Protein AF-A0AA39PXR7-F1 (afdb_monomer_lite)

Organism: NCBI:txid153913

Foldseek 3Di:
DDDDDDQQDDPDDDPLQLDFPLFDDDADSDADRPDDADDDDPVPDPQADAQEKEKFKDWDPFQDPPIWIWMWIFRDPPDPLTAIFTADCVVDGHHRVVRRVLRVVSQVVSDDPSYQHEYEYQDPVPDDPDSGDSYHYHHDHPPPPDPNNVNRVVSRVVNSVDPDGDDDDDDDPSSRDDGGDRRVPDDPVNVVVSVLVVCVVVPPVVSVVVVPPVVLVVLLVLLQVVCCVVPVDGDDSVVLVVLVPDPVADPCEAVNQCPPPPRNQRQADPPPRPGGHPQCQAPNDPPPVNVVVVVVVVVLVVVPDPDDDDDGPSVSSCLVVDQDADPVRHGPPPPSDDD

pLDDT: mean 75.08, std 15.25, range [25.75, 97.38]

Sequence (339 aa):
QEHTFNKNLTDQGSIADAFRIFTEGKVCNELPPPKIEWETSDYSNPIDLPQTVYTDGGCTNNGDENAVASAGVWFGPNDARNKSIRIPKSLGKLTNQLGEITGAYVATKKADETQPLEIITTTTHLTKNENNGQTTLQWVKGHSGNEGNKEADKLATEGLAKEHPDNVEFIIEPTYTVTGAKLSTMTQATAYKAIRISKARNQNKTYRKQMQRQRTRINLERTGSAIEDLTGRQPPERLIWTGLQHKDFSKSVGTWWENKPGYEQQGRCAICNQTESMEHILFECEAPGQSQVWRLARKLWRRKKSSFPDLSFADLLATPFLRLQDKNKKDLREDTRLA

Secondary structure (DSSP, 8-state):
------TTS-SSS-HHHH-EES--S-----PPPS----PPP-TTSGGGS-EEEEEEEEEESTTSTT-EEEEEEE-STT-TT-EEEEPPGGGSS--HHHHHHHHHHHHHHHS-TTS-EEEEES-GGG----TTSSEEEEE--TTSS-HHHHHHHHHHHHHHH-SS---------GGG---SEEGGG--HHHHHHHHHHHHHHTT-HHHHHHH--HHHHHHHHHHHHHHHHHHSSPPPHHHHHHHHT-TTS-SSSGGGGGGSTT-GGGGB-TTT-SB--HHIIIII---HHHHHHHHHHHHHHTTT-SSPPP--HHHHHTGGG---B-TTS-B-SSSSS--

Structure (mmCIF, N/CA/C/O backbone):
data_AF-A0AA39PXR7-F1
#
_entry.id   AF-A0AA39PXR7-F1
#
loop_
_atom_site.group_PDB
_atom_site.id
_atom_site.type_symbol
_atom_site.label_atom_id
_atom_site.label_alt_id
_atom_site.label_comp_id
_atom_site.label_asym_id
_atom_site.label_entity_id
_atom_site.label_seq_id
_atom_site.pdbx_PDB_ins_code
_atom_site.Cartn_x
_atom_site.Cartn_y
_atom_site.Cartn_z
_atom_site.occupancy
_atom_site.B_iso_or_equiv
_atom_site.auth_seq_id
_atom_site.auth_comp_id
_atom_site.auth_asym_id
_atom_site.auth_atom_id
_atom_site.pdbx_PDB_model_num
ATOM 1 N N . GLN A 1 1 ? 35.423 34.887 6.450 1.00 37.56 1 GLN A N 1
ATOM 2 C CA . GLN A 1 1 ? 35.251 33.458 6.126 1.00 37.56 1 GLN A CA 1
ATOM 3 C C . GLN A 1 1 ? 34.405 33.399 4.871 1.00 37.56 1 GLN A C 1
ATOM 5 O O . GLN A 1 1 ? 33.250 33.795 4.925 1.00 37.56 1 GLN A O 1
ATOM 10 N N . GLU A 1 2 ? 34.995 33.031 3.734 1.00 25.75 2 GLU A N 1
ATOM 11 C CA . GLU A 1 2 ? 34.216 32.715 2.535 1.00 25.75 2 GLU A CA 1
ATOM 12 C C . GLU A 1 2 ? 33.452 31.419 2.805 1.00 25.75 2 GLU A C 1
ATOM 14 O O . GLU A 1 2 ? 34.051 30.366 3.018 1.00 25.75 2 GLU A O 1
ATOM 19 N N . HIS A 1 3 ? 32.126 31.503 2.856 1.00 31.31 3 HIS A N 1
ATOM 20 C CA . HIS A 1 3 ? 31.283 30.319 2.859 1.00 31.31 3 HIS A CA 1
ATOM 21 C C . HIS A 1 3 ? 31.158 29.846 1.412 1.00 31.31 3 HIS A C 1
ATOM 23 O O . HIS A 1 3 ? 30.432 30.441 0.619 1.00 31.31 3 HIS A O 1
ATOM 29 N N . THR A 1 4 ? 31.903 28.802 1.051 1.00 29.05 4 THR A N 1
ATOM 30 C CA . THR A 1 4 ? 31.798 28.151 -0.257 1.00 29.05 4 THR A CA 1
ATOM 31 C C . THR A 1 4 ? 30.372 27.625 -0.431 1.00 29.05 4 THR A C 1
ATOM 33 O O . THR A 1 4 ? 29.900 26.813 0.366 1.00 29.05 4 THR A O 1
ATOM 36 N N . PHE A 1 5 ? 29.663 28.121 -1.446 1.00 36.09 5 PHE A N 1
ATOM 37 C CA . PHE A 1 5 ? 28.307 27.688 -1.780 1.00 36.09 5 PHE A CA 1
ATOM 38 C C . PHE A 1 5 ? 28.288 26.174 -2.044 1.00 36.09 5 PHE A C 1
ATOM 40 O O . PHE A 1 5 ? 28.954 25.684 -2.957 1.00 36.09 5 PHE A O 1
ATOM 47 N N . ASN A 1 6 ? 27.536 25.421 -1.236 1.00 44.38 6 ASN A N 1
ATOM 48 C CA . ASN A 1 6 ? 27.366 23.985 -1.431 1.00 44.38 6 ASN A CA 1
ATOM 49 C C . ASN A 1 6 ? 26.236 23.739 -2.440 1.00 44.38 6 ASN A C 1
ATOM 51 O O . ASN A 1 6 ? 25.058 23.792 -2.088 1.00 44.38 6 ASN A O 1
ATOM 55 N N . LYS A 1 7 ? 26.610 23.431 -3.687 1.00 41.00 7 LYS A N 1
ATOM 56 C CA . LYS A 1 7 ? 25.698 23.143 -4.810 1.00 41.00 7 LYS A CA 1
ATOM 57 C C . LYS A 1 7 ? 24.772 21.930 -4.612 1.00 41.00 7 LYS A C 1
ATOM 59 O O . LYS A 1 7 ? 23.909 21.688 -5.450 1.00 41.00 7 LYS A O 1
ATOM 64 N N . ASN A 1 8 ? 24.925 21.188 -3.512 1.00 44.75 8 ASN A N 1
ATOM 65 C CA . ASN A 1 8 ? 24.038 20.084 -3.143 1.00 44.75 8 ASN A CA 1
ATOM 66 C C . ASN A 1 8 ? 22.805 20.535 -2.340 1.00 44.75 8 ASN A C 1
ATOM 68 O O . ASN A 1 8 ? 21.941 19.714 -2.037 1.00 44.75 8 ASN A O 1
ATOM 72 N N . LEU A 1 9 ? 22.705 21.821 -1.987 1.00 47.78 9 LEU A N 1
ATOM 73 C CA . LEU A 1 9 ? 21.511 22.402 -1.377 1.00 47.78 9 LEU A CA 1
ATOM 74 C C . LEU A 1 9 ? 20.529 22.817 -2.478 1.00 47.78 9 LEU A C 1
ATOM 76 O O . LEU A 1 9 ? 20.806 23.723 -3.258 1.00 47.78 9 LEU A O 1
ATOM 80 N N . THR A 1 10 ? 19.377 22.149 -2.543 1.00 51.06 10 THR A N 1
ATOM 81 C CA . THR A 1 10 ? 18.271 22.563 -3.412 1.00 51.06 10 THR A CA 1
ATOM 82 C C . THR A 1 10 ? 17.672 23.862 -2.868 1.00 51.06 10 THR A C 1
ATOM 84 O O . THR A 1 10 ? 17.205 23.894 -1.731 1.00 51.06 10 THR A O 1
ATOM 87 N N . ASP A 1 11 ? 17.661 24.926 -3.666 1.00 50.31 11 ASP A N 1
ATOM 88 C CA . ASP A 1 11 ? 17.040 26.223 -3.349 1.00 50.31 11 ASP A CA 1
ATOM 89 C C . ASP A 1 11 ? 15.505 26.213 -3.498 1.00 50.31 11 ASP A C 1
ATOM 91 O O . ASP A 1 11 ? 14.819 27.158 -3.113 1.00 50.31 11 ASP A O 1
ATOM 95 N N . GLN A 1 12 ? 14.961 25.120 -4.035 1.00 56.53 12 GLN A N 1
ATOM 96 C CA . GLN A 1 12 ? 13.535 24.866 -4.205 1.00 56.53 12 GLN A CA 1
ATOM 97 C C . GLN A 1 12 ? 13.009 23.988 -3.057 1.00 56.53 12 GLN A C 1
ATOM 99 O O . GLN A 1 12 ? 13.476 22.864 -2.865 1.00 56.53 12 GLN A O 1
ATOM 104 N N . GLY A 1 13 ? 11.998 24.467 -2.326 1.00 65.00 13 GLY A N 1
ATOM 105 C CA . GLY A 1 13 ? 11.283 23.696 -1.300 1.00 65.00 13 GLY A CA 1
ATOM 106 C C . GLY A 1 13 ? 11.200 24.386 0.063 1.00 65.00 13 GLY A C 1
ATOM 107 O O . GLY A 1 13 ? 11.772 25.447 0.296 1.00 65.00 13 GLY A O 1
ATOM 108 N N . SER A 1 14 ? 10.444 23.788 0.980 1.00 76.06 14 SER A N 1
ATOM 109 C CA . SER A 1 14 ? 10.317 24.243 2.367 1.00 76.06 14 SER A CA 1
ATOM 110 C C . SER A 1 14 ? 11.278 23.483 3.280 1.00 76.06 14 SER A C 1
ATOM 112 O O . SER A 1 14 ? 11.691 22.368 2.973 1.00 76.06 14 SER A O 1
ATOM 114 N N . ILE A 1 15 ? 11.562 24.012 4.474 1.00 74.19 15 ILE A N 1
ATOM 115 C CA . ILE A 1 15 ? 12.366 23.277 5.467 1.00 74.19 15 ILE A CA 1
ATOM 116 C C . ILE A 1 15 ? 11.738 21.913 5.823 1.00 74.19 15 ILE A C 1
ATOM 118 O O . ILE A 1 15 ? 12.442 20.961 6.145 1.00 74.19 15 ILE A O 1
ATOM 122 N N . ALA A 1 16 ? 10.410 21.784 5.702 1.00 76.81 16 ALA A N 1
ATOM 123 C CA . ALA A 1 16 ? 9.689 20.533 5.915 1.00 76.81 16 ALA A CA 1
ATOM 124 C C . ALA A 1 16 ? 9.992 19.467 4.846 1.00 76.81 16 ALA A C 1
ATOM 126 O O . ALA A 1 16 ? 9.745 18.285 5.085 1.00 76.81 16 ALA A O 1
ATOM 127 N N . ASP A 1 17 ? 10.543 19.844 3.690 1.00 74.31 17 ASP A N 1
ATOM 128 C CA . ASP A 1 17 ? 10.987 18.894 2.671 1.00 74.31 17 ASP A CA 1
ATOM 129 C C . ASP A 1 17 ? 12.276 18.163 3.057 1.00 74.31 17 ASP A C 1
ATOM 131 O O . ASP A 1 17 ? 12.488 17.040 2.596 1.00 74.31 17 ASP A O 1
ATOM 135 N N . ALA A 1 18 ? 13.080 18.758 3.945 1.00 73.25 18 ALA A N 1
ATOM 136 C CA . ALA A 1 18 ? 14.323 18.182 4.453 1.00 73.25 18 ALA A CA 1
ATOM 137 C C . ALA A 1 18 ? 14.107 17.197 5.616 1.00 73.25 18 ALA A C 1
ATOM 139 O O . ALA A 1 18 ? 14.970 16.368 5.897 1.00 73.25 18 ALA A O 1
ATOM 140 N N . PHE A 1 19 ? 12.958 17.257 6.298 1.00 78.44 19 PHE A N 1
ATOM 141 C CA . PHE A 1 19 ? 12.695 16.410 7.459 1.00 78.44 19 PHE A CA 1
ATOM 142 C C . PHE A 1 19 ? 11.927 15.141 7.098 1.00 78.44 19 PHE A C 1
ATOM 144 O O . PHE A 1 19 ? 10.847 15.168 6.497 1.00 78.44 19 PHE A O 1
ATOM 151 N N . ARG A 1 20 ? 12.449 14.012 7.581 1.00 82.25 20 ARG A N 1
ATOM 152 C CA . ARG A 1 20 ? 11.723 12.747 7.669 1.00 82.25 20 ARG A CA 1
ATOM 153 C C . ARG A 1 20 ? 11.585 12.332 9.119 1.00 82.25 20 ARG A C 1
ATOM 155 O O . ARG A 1 20 ? 12.539 12.399 9.886 1.00 82.25 20 ARG A O 1
ATOM 162 N N . ILE A 1 21 ? 10.385 11.907 9.487 1.00 84.50 21 ILE A N 1
ATOM 163 C CA . ILE A 1 21 ? 10.077 11.442 10.838 1.00 84.50 21 ILE A CA 1
ATOM 164 C C . ILE A 1 21 ? 9.608 9.989 10.804 1.00 84.50 21 ILE A C 1
ATOM 166 O O . ILE A 1 21 ? 9.207 9.484 9.756 1.00 84.50 21 ILE A O 1
ATOM 170 N N . PHE A 1 22 ? 9.652 9.309 11.951 1.00 83.19 22 PHE A N 1
ATOM 171 C CA . PHE A 1 22 ? 9.418 7.859 12.036 1.00 83.19 22 PHE A CA 1
ATOM 172 C C . PHE A 1 22 ? 10.397 7.043 11.167 1.00 83.19 22 PHE A C 1
ATOM 174 O O . PHE A 1 22 ? 10.008 6.053 10.554 1.00 83.19 22 PHE A O 1
ATOM 181 N N . THR A 1 23 ? 11.652 7.490 11.072 1.00 80.31 23 THR A N 1
ATOM 182 C CA . THR A 1 23 ? 12.742 6.764 10.407 1.00 80.31 23 THR A CA 1
ATOM 183 C C . THR A 1 23 ? 13.071 5.469 11.153 1.00 80.31 23 THR A C 1
ATOM 185 O O . THR A 1 23 ? 12.873 5.353 12.363 1.00 80.31 23 THR A O 1
ATOM 188 N N . GLU A 1 24 ? 13.569 4.478 10.417 1.00 72.31 24 GLU A N 1
ATOM 189 C CA . GLU A 1 24 ? 13.983 3.172 10.940 1.00 72.31 24 GLU A CA 1
ATOM 190 C C . GLU A 1 24 ? 15.344 2.794 10.346 1.00 72.31 24 GLU A C 1
ATOM 192 O O . GLU A 1 24 ? 15.671 3.214 9.237 1.00 72.31 24 GLU A O 1
ATOM 197 N N . GLY A 1 25 ? 16.126 1.990 11.071 1.00 70.69 25 GLY A N 1
ATOM 198 C CA . GLY A 1 25 ? 17.413 1.476 10.593 1.00 70.69 25 GLY A CA 1
ATOM 199 C C . GLY A 1 25 ? 18.527 2.525 10.489 1.00 70.69 25 GLY A C 1
ATOM 200 O O . GLY A 1 25 ? 18.475 3.585 11.114 1.00 70.69 25 GLY A O 1
ATOM 201 N N . LYS A 1 26 ? 19.572 2.195 9.719 1.00 67.62 26 LYS A N 1
ATOM 202 C CA . LYS A 1 26 ? 20.694 3.099 9.436 1.00 67.62 26 LYS A CA 1
ATOM 203 C C . LYS A 1 26 ? 20.220 4.169 8.452 1.00 67.62 26 LYS A C 1
ATOM 205 O O . LYS A 1 26 ? 19.869 3.850 7.322 1.00 67.62 26 LYS A O 1
ATOM 210 N N . VAL A 1 27 ? 20.208 5.423 8.889 1.00 64.88 27 VAL A N 1
ATOM 211 C CA . VAL A 1 27 ? 19.911 6.575 8.032 1.00 64.88 27 VAL A CA 1
ATOM 212 C C . VAL A 1 27 ? 21.182 7.034 7.325 1.00 64.88 27 VAL A C 1
ATOM 214 O O . VAL A 1 27 ? 22.214 7.231 7.969 1.00 64.88 27 VAL A O 1
ATOM 217 N N . CYS A 1 28 ? 21.111 7.189 6.004 1.00 66.00 28 CYS A N 1
ATOM 218 C CA . CYS A 1 28 ? 22.123 7.908 5.245 1.00 66.00 28 CYS A CA 1
ATOM 219 C C . CYS A 1 28 ? 21.691 9.374 5.143 1.00 66.00 28 CYS A C 1
ATOM 221 O O . CYS A 1 28 ? 20.620 9.670 4.616 1.00 66.00 28 CYS A O 1
ATOM 223 N N . ASN A 1 29 ? 22.501 10.279 5.695 1.00 69.19 29 ASN A N 1
ATOM 224 C CA . ASN A 1 29 ? 22.269 11.724 5.598 1.00 69.19 29 ASN A CA 1
ATOM 225 C C . ASN A 1 29 ? 22.960 12.337 4.369 1.00 69.19 29 ASN A C 1
ATOM 227 O O . ASN A 1 29 ? 22.822 13.532 4.119 1.00 69.19 29 ASN A O 1
ATOM 231 N N . GLU A 1 30 ? 23.719 11.532 3.625 1.00 68.06 30 GLU A N 1
ATOM 232 C CA . GLU A 1 30 ? 24.358 11.934 2.380 1.00 68.06 30 GLU A CA 1
ATOM 233 C C . GLU A 1 30 ? 23.368 11.707 1.243 1.00 68.06 30 GLU A C 1
ATOM 235 O O . GLU A 1 30 ? 22.979 10.577 0.953 1.00 68.06 30 GLU A O 1
ATOM 240 N N . LEU A 1 31 ? 22.935 12.802 0.622 1.00 61.25 31 LEU A N 1
ATOM 241 C CA . LEU A 1 31 ? 22.141 12.747 -0.594 1.00 61.25 31 LEU A CA 1
ATOM 242 C C . LEU A 1 31 ? 23.078 12.838 -1.803 1.00 61.25 31 LEU A C 1
ATOM 244 O O . LEU A 1 31 ? 24.023 13.635 -1.774 1.00 61.25 31 LEU A O 1
ATOM 248 N N . PRO A 1 32 ? 22.818 12.069 -2.873 1.00 59.81 32 PRO A N 1
ATOM 249 C CA . PRO A 1 32 ? 23.519 12.258 -4.131 1.00 59.81 32 PRO A CA 1
ATOM 250 C C . PRO A 1 32 ? 23.290 13.686 -4.653 1.00 59.81 32 PRO A C 1
ATOM 252 O O . PRO A 1 32 ? 22.258 14.298 -4.347 1.00 59.81 32 PRO A O 1
ATOM 255 N N . PRO A 1 33 ? 24.245 14.240 -5.421 1.00 58.28 33 PRO A N 1
ATOM 256 C CA . PRO A 1 33 ? 24.140 15.603 -5.918 1.00 58.28 33 PRO A CA 1
ATOM 257 C C . PRO A 1 33 ? 22.849 15.770 -6.745 1.00 58.28 33 PRO A C 1
ATOM 259 O O . PRO A 1 33 ? 22.551 14.931 -7.596 1.00 58.28 33 PRO A O 1
ATOM 262 N N . PRO A 1 34 ? 22.072 16.850 -6.529 1.00 53.28 34 PRO A N 1
ATOM 263 C CA . PRO A 1 34 ? 20.780 17.061 -7.190 1.00 53.28 34 PRO A CA 1
ATOM 264 C C . PRO A 1 34 ? 20.905 17.312 -8.701 1.00 53.28 34 PRO A C 1
ATOM 266 O O . PRO A 1 34 ? 19.917 17.199 -9.429 1.00 53.28 34 PRO A O 1
ATOM 269 N N . LYS A 1 35 ? 22.113 17.652 -9.162 1.00 52.34 35 LYS A N 1
ATOM 270 C CA . LYS A 1 35 ? 22.496 17.770 -10.567 1.00 52.34 35 LYS A CA 1
ATOM 271 C C . LYS A 1 35 ? 23.769 16.970 -10.784 1.00 52.34 35 LYS A C 1
ATOM 273 O O . LYS A 1 35 ? 24.783 17.253 -10.147 1.00 52.34 35 LYS A O 1
ATOM 278 N N . ILE A 1 36 ? 23.707 16.005 -11.691 1.00 52.09 36 ILE A N 1
ATOM 279 C CA . ILE A 1 36 ? 24.907 15.411 -12.259 1.00 52.09 36 ILE A CA 1
ATOM 280 C C . ILE A 1 36 ? 25.158 16.168 -13.566 1.00 52.09 36 ILE A C 1
ATOM 282 O O . ILE A 1 36 ? 24.306 16.177 -14.452 1.00 52.09 36 ILE A O 1
ATOM 286 N N . GLU A 1 37 ? 26.253 16.924 -13.613 1.00 45.41 37 GLU A N 1
ATOM 287 C CA . GLU A 1 37 ? 26.711 17.602 -14.827 1.00 45.41 37 GLU A CA 1
ATOM 288 C C . GLU A 1 37 ? 27.434 16.565 -15.682 1.00 45.41 37 GLU A C 1
ATOM 290 O O . GLU A 1 37 ? 28.369 15.924 -15.204 1.00 45.41 37 GLU A O 1
ATOM 295 N N . TRP A 1 38 ? 26.991 16.393 -16.923 1.00 51.72 38 TRP A N 1
ATOM 296 C CA . TRP A 1 38 ? 27.634 15.507 -17.883 1.00 51.72 38 TRP A CA 1
ATOM 297 C C . TRP A 1 38 ? 28.096 16.324 -19.090 1.00 51.72 38 TRP A C 1
ATOM 299 O O . TRP A 1 38 ? 27.469 17.327 -19.443 1.00 51.72 38 TRP A O 1
ATOM 309 N N . GLU A 1 39 ? 29.204 15.911 -19.702 1.00 49.81 39 GLU A N 1
ATOM 310 C CA . GLU A 1 39 ? 29.676 16.486 -20.961 1.00 49.81 39 GLU A CA 1
ATOM 311 C C . GLU A 1 39 ? 28.685 16.109 -22.071 1.00 49.81 39 GLU A C 1
ATOM 313 O O . GLU A 1 39 ? 28.340 14.941 -22.241 1.00 49.81 39 GLU A O 1
ATOM 318 N N . THR A 1 40 ? 28.164 17.106 -22.788 1.00 46.97 40 THR A N 1
ATOM 319 C CA . THR A 1 40 ? 27.222 16.902 -23.895 1.00 46.97 40 THR A CA 1
ATOM 320 C C . THR A 1 40 ? 27.874 16.059 -24.987 1.00 46.97 40 THR A C 1
ATOM 322 O O . THR A 1 40 ? 28.858 16.503 -25.581 1.00 46.97 40 THR A O 1
ATOM 325 N N . SER A 1 41 ? 27.318 14.878 -25.273 1.00 53.09 41 SER A N 1
ATOM 326 C CA . SER A 1 41 ? 27.708 14.078 -26.433 1.00 53.09 41 SER A CA 1
ATOM 327 C C . SER A 1 41 ? 27.291 14.806 -27.710 1.00 53.09 41 SER A C 1
ATOM 329 O O . SER A 1 41 ? 26.133 15.193 -27.884 1.00 53.09 41 SER A O 1
ATOM 331 N N . ASP A 1 42 ? 28.253 15.039 -28.596 1.00 54.66 42 ASP A N 1
ATOM 332 C CA . ASP A 1 42 ? 28.012 15.639 -29.901 1.00 54.66 42 ASP A CA 1
ATOM 333 C C . ASP A 1 42 ? 27.385 14.549 -30.787 1.00 54.66 42 ASP A C 1
ATOM 335 O O . ASP A 1 42 ? 28.078 13.624 -31.195 1.00 54.66 42 ASP A O 1
ATOM 339 N N . TYR A 1 43 ? 26.072 14.612 -31.055 1.00 55.66 43 TYR A N 1
ATOM 340 C CA . TYR A 1 43 ? 25.277 13.597 -31.789 1.00 55.66 43 TYR A CA 1
ATOM 341 C C . TYR A 1 43 ? 25.686 13.394 -33.270 1.00 55.66 43 TYR A C 1
ATOM 343 O O . TYR A 1 43 ? 24.887 12.973 -34.108 1.00 55.66 43 TYR A O 1
ATOM 351 N N . SER A 1 44 ? 26.918 13.744 -33.627 1.00 58.44 44 SER A N 1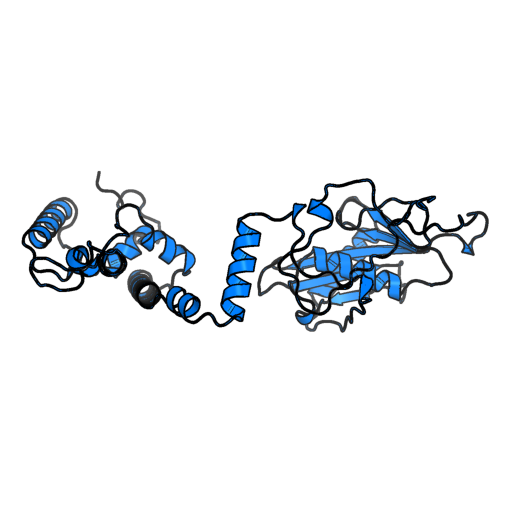
ATOM 352 C CA . SER A 1 44 ? 27.506 13.607 -34.954 1.00 58.44 44 SER A CA 1
ATOM 353 C C . SER A 1 44 ? 28.051 12.198 -35.224 1.00 58.44 44 SER A C 1
ATOM 355 O O . SER A 1 44 ? 28.183 11.818 -36.389 1.00 58.44 44 SER A O 1
ATOM 357 N N . ASN A 1 45 ? 28.313 11.399 -34.181 1.00 58.91 45 ASN A N 1
ATOM 358 C CA . ASN A 1 45 ? 28.798 10.023 -34.286 1.00 58.91 45 ASN A CA 1
ATOM 359 C C . ASN A 1 45 ? 27.664 9.004 -34.022 1.00 58.91 45 ASN A C 1
ATOM 361 O O . ASN A 1 45 ? 26.934 9.143 -33.045 1.00 58.91 45 ASN A O 1
ATOM 365 N N . PRO A 1 46 ? 27.511 7.928 -34.823 1.00 56.22 46 PRO A N 1
ATOM 366 C CA . PRO A 1 46 ? 26.445 6.932 -34.628 1.00 56.22 46 PRO A CA 1
ATOM 367 C C . PRO A 1 46 ? 26.475 6.186 -33.283 1.00 56.22 46 PRO A C 1
ATOM 369 O O . PRO A 1 46 ? 25.454 5.644 -32.875 1.00 56.22 46 PRO A O 1
ATOM 372 N N . ILE A 1 47 ? 27.631 6.144 -32.609 1.00 57.38 47 ILE A N 1
ATOM 373 C CA . ILE A 1 47 ? 27.785 5.578 -31.254 1.00 57.38 47 ILE A CA 1
ATOM 374 C C . ILE A 1 47 ? 27.113 6.476 -30.196 1.00 57.38 47 ILE A C 1
ATOM 376 O O . ILE A 1 47 ? 26.701 5.979 -29.153 1.00 57.38 47 ILE A O 1
ATOM 380 N N . ASP A 1 48 ? 26.925 7.764 -30.496 1.00 62.25 48 ASP A N 1
ATOM 381 C CA . ASP A 1 48 ? 26.284 8.740 -29.611 1.00 62.25 48 ASP A CA 1
ATOM 382 C C . ASP A 1 48 ? 24.751 8.777 -29.771 1.00 62.25 48 ASP A C 1
ATOM 384 O O . ASP A 1 48 ? 24.074 9.549 -29.089 1.00 62.25 48 ASP A O 1
ATOM 388 N N . LEU A 1 49 ? 24.173 7.958 -30.665 1.00 68.88 49 LEU A N 1
ATOM 389 C CA . LEU A 1 49 ? 22.719 7.809 -30.754 1.00 68.88 49 LEU A CA 1
ATOM 390 C C . LEU A 1 49 ? 22.198 6.994 -29.564 1.00 68.88 49 LEU A C 1
ATOM 392 O O . LEU A 1 49 ? 22.751 5.934 -29.262 1.00 68.88 49 LEU A O 1
ATOM 396 N N . PRO A 1 50 ? 21.116 7.444 -28.904 1.00 72.81 50 PRO A N 1
ATOM 397 C CA . PRO A 1 50 ? 20.582 6.730 -27.764 1.00 72.81 50 PRO A CA 1
ATOM 398 C C . PRO A 1 50 ? 19.961 5.401 -28.188 1.00 72.81 50 PRO A C 1
ATOM 400 O O . PRO A 1 50 ? 19.189 5.307 -29.144 1.00 72.81 50 PRO A O 1
ATOM 403 N N . GLN A 1 51 ? 20.244 4.373 -27.405 1.00 84.75 51 GLN A N 1
ATOM 404 C CA . GLN A 1 51 ? 19.488 3.143 -27.395 1.00 84.75 51 GLN A CA 1
ATOM 405 C C . GLN A 1 51 ? 18.112 3.411 -26.775 1.00 84.75 51 GLN A C 1
ATOM 407 O O . GLN A 1 51 ? 17.994 3.594 -25.565 1.00 84.75 51 GLN A O 1
ATOM 412 N N . THR A 1 52 ? 17.054 3.392 -27.581 1.00 88.75 52 THR A N 1
ATOM 413 C CA . THR A 1 52 ? 15.684 3.546 -27.077 1.00 88.75 52 THR A CA 1
ATOM 414 C C . THR A 1 52 ? 15.147 2.226 -26.509 1.00 88.75 52 THR A C 1
ATOM 416 O O . THR A 1 52 ? 15.266 1.162 -27.120 1.00 88.75 52 THR A O 1
ATOM 419 N N . VAL A 1 53 ? 14.516 2.287 -25.338 1.00 91.62 53 VAL A N 1
ATOM 420 C CA . VAL A 1 53 ? 13.843 1.167 -24.673 1.00 91.62 53 VAL A CA 1
ATOM 421 C C . VAL A 1 53 ? 12.480 1.604 -24.160 1.00 91.62 53 VAL A C 1
ATOM 423 O O . VAL A 1 53 ? 12.328 2.672 -23.579 1.00 91.62 53 VAL A O 1
ATOM 426 N N . TYR A 1 54 ? 11.480 0.753 -24.337 1.00 93.38 54 TYR A N 1
ATOM 427 C CA . TYR A 1 54 ? 10.114 0.995 -23.898 1.00 93.38 54 TYR A CA 1
ATOM 428 C C . TYR A 1 54 ? 9.813 0.148 -22.672 1.00 93.38 54 TYR A C 1
ATOM 430 O O . TYR A 1 54 ? 10.068 -1.061 -22.669 1.00 93.38 54 TYR A O 1
ATOM 438 N N . THR A 1 55 ? 9.263 0.767 -21.632 1.00 93.38 55 THR A N 1
ATOM 439 C CA . THR A 1 55 ? 8.858 0.063 -20.417 1.00 93.38 55 THR A CA 1
ATOM 440 C C . THR A 1 55 ? 7.420 0.366 -20.036 1.00 93.38 55 THR A C 1
ATOM 442 O O . THR A 1 55 ? 6.956 1.502 -20.138 1.00 93.38 55 THR A O 1
ATOM 445 N N . ASP A 1 56 ? 6.721 -0.662 -19.561 1.00 93.12 56 ASP A N 1
ATOM 446 C CA . ASP A 1 56 ? 5.371 -0.518 -19.020 1.00 93.12 56 ASP A CA 1
ATOM 447 C C . ASP A 1 56 ? 5.170 -1.417 -17.797 1.00 93.12 56 ASP A C 1
ATOM 449 O O . ASP A 1 56 ? 5.863 -2.426 -17.617 1.00 93.12 56 ASP A O 1
ATOM 453 N N . GLY A 1 57 ? 4.236 -1.029 -16.935 1.00 92.50 57 GLY A N 1
ATOM 454 C CA . GLY A 1 57 ? 3.860 -1.778 -15.742 1.00 92.50 57 GLY A CA 1
ATOM 455 C C . GLY A 1 57 ? 2.446 -2.323 -15.854 1.00 92.50 57 GLY A C 1
ATOM 456 O O . GLY A 1 57 ? 1.544 -1.640 -16.328 1.00 92.50 57 GLY A O 1
ATOM 457 N N . GLY A 1 58 ? 2.249 -3.548 -15.370 1.00 92.38 58 GLY A N 1
ATOM 458 C CA . GLY A 1 58 ? 0.935 -4.175 -15.276 1.00 92.38 58 GLY A CA 1
ATOM 459 C C . GLY A 1 58 ? 0.607 -4.542 -13.837 1.00 92.38 58 GLY A C 1
ATOM 460 O O . GLY A 1 58 ? 1.481 -4.964 -13.075 1.00 92.38 58 GLY A O 1
ATOM 461 N N . CYS A 1 59 ? -0.660 -4.428 -13.437 1.00 93.25 59 CYS A N 1
ATOM 462 C CA . CYS A 1 59 ? -1.095 -4.921 -12.135 1.00 93.25 59 CYS A CA 1
ATOM 463 C C . CYS A 1 59 ? -2.569 -5.339 -12.108 1.00 93.25 59 CYS A C 1
ATOM 465 O O . CYS A 1 59 ? -3.452 -4.560 -12.463 1.00 93.25 59 CYS A O 1
ATOM 467 N N . THR A 1 60 ? -2.850 -6.544 -11.603 1.00 90.25 60 THR A N 1
ATOM 468 C CA . THR A 1 60 ? -4.209 -6.966 -11.233 1.00 90.25 60 THR A CA 1
ATOM 469 C C . THR A 1 60 ? -4.430 -6.779 -9.734 1.00 90.25 60 THR A C 1
ATOM 471 O O . THR A 1 60 ? -3.495 -6.891 -8.938 1.00 90.25 60 THR A O 1
ATOM 474 N N . ASN A 1 61 ? -5.671 -6.465 -9.342 1.00 85.50 61 ASN A N 1
ATOM 475 C CA . ASN A 1 61 ? -6.050 -6.140 -7.958 1.00 85.50 61 ASN A CA 1
ATOM 476 C C . ASN A 1 61 ? -5.128 -5.075 -7.329 1.00 85.50 61 ASN A C 1
ATOM 478 O O . ASN A 1 61 ? -4.622 -5.252 -6.224 1.00 85.50 61 ASN A O 1
ATOM 482 N N . ASN A 1 62 ? -4.873 -3.987 -8.064 1.00 82.31 62 ASN A N 1
ATOM 483 C CA . ASN A 1 62 ? -3.861 -2.976 -7.746 1.00 82.31 62 ASN A CA 1
ATOM 484 C C . ASN A 1 62 ? -3.925 -2.487 -6.287 1.00 82.31 62 ASN A C 1
ATOM 486 O O . ASN A 1 62 ? -4.863 -1.803 -5.876 1.00 82.31 62 ASN A O 1
ATOM 490 N N . GLY A 1 63 ? -2.889 -2.821 -5.512 1.00 70.94 63 GLY A N 1
ATOM 491 C CA . GLY A 1 63 ? -2.755 -2.427 -4.115 1.00 70.94 63 GLY A CA 1
ATOM 492 C C . GLY A 1 63 ? -3.567 -3.244 -3.099 1.00 70.94 63 GLY A C 1
ATOM 493 O O . GLY A 1 63 ? -3.651 -2.815 -1.941 1.00 70.94 63 GLY A O 1
ATOM 494 N N . ASP A 1 64 ? -4.124 -4.385 -3.499 1.00 79.81 64 ASP A N 1
ATOM 495 C CA . ASP A 1 64 ? -4.745 -5.397 -2.633 1.00 79.81 64 ASP A CA 1
ATOM 496 C C . ASP A 1 64 ? -3.707 -6.444 -2.149 1.00 79.81 64 ASP A C 1
ATOM 498 O O . ASP A 1 64 ? -2.579 -6.501 -2.635 1.00 79.81 64 ASP A O 1
ATOM 502 N N . GLU A 1 65 ? -4.061 -7.294 -1.185 1.00 76.75 65 GLU A N 1
ATOM 503 C CA . GLU A 1 65 ? -3.235 -8.414 -0.700 1.00 76.75 65 GLU A CA 1
ATOM 504 C C . GLU A 1 65 ? -3.071 -9.517 -1.759 1.00 76.75 65 GLU A C 1
ATOM 506 O O . GLU A 1 65 ? -2.037 -10.192 -1.835 1.00 76.75 65 GLU A O 1
ATOM 511 N N . ASN A 1 66 ? -4.079 -9.656 -2.625 1.00 82.94 66 ASN A N 1
ATOM 512 C CA . ASN A 1 66 ? -4.070 -10.558 -3.778 1.00 82.94 66 ASN A CA 1
ATOM 513 C C . ASN A 1 66 ? -3.576 -9.879 -5.061 1.00 82.94 66 ASN A C 1
ATOM 515 O O . ASN A 1 66 ? -3.807 -10.390 -6.160 1.00 82.94 66 ASN A O 1
ATOM 519 N N . ALA A 1 67 ? -2.920 -8.723 -4.928 1.00 89.12 67 ALA A N 1
ATOM 520 C CA . ALA A 1 67 ? -2.315 -8.034 -6.049 1.00 89.12 67 ALA A CA 1
ATOM 521 C C . ALA A 1 67 ? -1.256 -8.901 -6.726 1.00 89.12 67 ALA A C 1
ATOM 523 O O . ALA A 1 67 ? -0.518 -9.665 -6.095 1.00 89.12 67 ALA A O 1
ATOM 524 N N . VAL A 1 68 ? -1.174 -8.734 -8.034 1.00 91.44 68 VAL A N 1
ATOM 525 C CA . VAL A 1 68 ? -0.153 -9.311 -8.893 1.00 91.44 68 VAL A CA 1
ATOM 526 C C . VAL A 1 68 ? 0.360 -8.178 -9.759 1.00 91.44 68 VAL A C 1
ATOM 528 O O . VAL A 1 68 ? -0.443 -7.500 -10.390 1.00 91.44 68 VAL A O 1
ATOM 531 N N . ALA A 1 69 ? 1.671 -7.957 -9.774 1.00 95.19 69 ALA A N 1
ATOM 532 C CA . ALA A 1 69 ? 2.291 -6.923 -10.591 1.00 95.19 69 ALA A CA 1
ATOM 533 C C . ALA A 1 69 ? 3.333 -7.520 -11.536 1.00 95.19 69 ALA A C 1
ATOM 535 O O . ALA A 1 69 ? 3.935 -8.561 -11.255 1.00 95.19 69 ALA A O 1
ATOM 536 N N . SER A 1 70 ? 3.545 -6.842 -12.650 1.00 96.50 70 SER A N 1
ATOM 537 C CA . SER A 1 70 ? 4.493 -7.203 -13.689 1.00 96.50 70 SER A CA 1
ATOM 538 C C . SER A 1 70 ? 5.109 -5.960 -14.323 1.00 96.50 70 SER A C 1
ATOM 540 O O . SER A 1 70 ? 4.635 -4.840 -14.125 1.00 96.50 70 SER A O 1
ATOM 542 N N . ALA A 1 71 ? 6.168 -6.181 -15.092 1.00 96.31 71 ALA A N 1
ATOM 543 C CA . ALA A 1 71 ? 6.790 -5.171 -15.928 1.00 96.31 71 ALA A CA 1
ATOM 544 C C . ALA A 1 71 ? 7.125 -5.760 -17.301 1.00 96.31 71 ALA A C 1
ATOM 546 O O . ALA A 1 71 ? 7.479 -6.939 -17.408 1.00 96.31 71 ALA A O 1
ATOM 547 N N . GLY A 1 72 ? 7.025 -4.937 -18.336 1.00 96.75 72 GLY A N 1
ATOM 548 C CA . GLY A 1 72 ? 7.503 -5.229 -19.680 1.00 96.75 72 GLY A CA 1
ATOM 549 C C . GLY A 1 72 ? 8.668 -4.316 -20.037 1.00 96.75 72 GLY A C 1
ATOM 550 O O . GLY A 1 72 ? 8.644 -3.131 -19.713 1.00 96.75 72 GLY A O 1
ATOM 551 N N . VAL A 1 73 ? 9.694 -4.873 -20.680 1.00 96.50 73 VAL A N 1
ATOM 552 C CA . VAL A 1 73 ? 10.863 -4.142 -21.189 1.00 96.50 73 VAL A CA 1
ATOM 553 C C . VAL A 1 73 ? 11.085 -4.545 -22.640 1.00 96.50 73 VAL A C 1
ATOM 555 O O . VAL A 1 73 ? 11.341 -5.720 -22.907 1.00 96.50 73 VAL A O 1
ATOM 558 N N . TRP A 1 74 ? 10.996 -3.590 -23.562 1.00 96.94 74 TRP A N 1
ATOM 559 C CA . TRP A 1 74 ? 11.064 -3.830 -25.001 1.00 96.94 74 TRP A CA 1
ATOM 560 C C . TRP A 1 74 ? 12.089 -2.914 -25.680 1.00 96.94 74 TRP A C 1
ATOM 562 O O . TRP A 1 74 ? 11.981 -1.694 -25.613 1.00 96.94 74 TRP A O 1
ATOM 572 N N . PHE A 1 75 ? 13.079 -3.507 -26.339 1.00 94.19 75 PHE A N 1
ATOM 573 C CA . PHE A 1 75 ? 14.152 -2.830 -27.074 1.00 94.19 75 PHE A CA 1
ATOM 574 C C . PHE A 1 75 ? 13.929 -2.827 -28.592 1.00 94.19 75 PHE A C 1
ATOM 576 O O . PHE A 1 75 ? 14.516 -2.016 -29.299 1.00 94.19 75 PHE A O 1
ATOM 583 N N . GLY A 1 76 ? 13.096 -3.733 -29.105 1.00 94.81 76 GLY A N 1
ATOM 584 C CA . GLY A 1 76 ? 12.815 -3.836 -30.533 1.00 94.81 76 GLY A CA 1
ATOM 585 C C . GLY A 1 76 ? 12.329 -5.226 -30.948 1.00 94.81 76 GLY A C 1
ATOM 586 O O . GLY A 1 76 ? 12.356 -6.166 -30.147 1.00 94.81 76 GLY A O 1
ATOM 587 N N . PRO A 1 77 ? 11.884 -5.403 -32.202 1.00 94.62 77 PRO A N 1
ATOM 588 C CA . PRO A 1 77 ? 11.465 -6.704 -32.712 1.00 94.62 77 PRO A CA 1
ATOM 589 C C . PRO A 1 77 ? 12.597 -7.738 -32.623 1.00 94.62 77 PRO A C 1
ATOM 591 O O . PRO A 1 77 ? 13.705 -7.492 -33.090 1.00 94.62 77 PRO A O 1
ATOM 594 N N . ASN A 1 78 ? 12.306 -8.910 -32.049 1.00 92.94 78 ASN A N 1
ATOM 595 C CA . ASN A 1 78 ? 13.250 -10.027 -31.878 1.00 92.94 78 ASN A CA 1
ATOM 596 C C . ASN A 1 78 ? 14.538 -9.703 -31.091 1.00 92.94 78 ASN A C 1
ATOM 598 O O . ASN A 1 78 ? 15.491 -10.480 -31.138 1.00 92.94 78 ASN A O 1
ATOM 602 N N . ASP A 1 79 ? 14.575 -8.597 -30.341 1.00 94.69 79 ASP A N 1
ATOM 603 C CA . ASP A 1 79 ? 15.717 -8.281 -29.484 1.00 94.69 79 ASP A CA 1
ATOM 604 C C . ASP A 1 79 ? 15.758 -9.238 -28.280 1.00 94.69 79 ASP A C 1
ATOM 606 O O . ASP A 1 79 ? 14.802 -9.340 -27.505 1.00 94.69 79 ASP A O 1
ATOM 610 N N . ALA A 1 80 ? 16.880 -9.939 -28.099 1.00 94.81 80 ALA A N 1
ATOM 611 C CA . ALA A 1 80 ? 17.072 -10.903 -27.014 1.00 94.81 80 ALA A CA 1
ATOM 612 C C . ALA A 1 80 ? 17.028 -10.265 -25.609 1.00 94.81 80 ALA A C 1
ATOM 614 O O . ALA A 1 80 ? 16.923 -10.964 -24.596 1.00 94.81 80 ALA A O 1
ATOM 615 N N . ARG A 1 81 ? 17.123 -8.934 -25.518 1.00 94.56 81 ARG A N 1
ATOM 616 C CA . ARG A 1 81 ? 17.020 -8.189 -24.263 1.00 94.56 81 ARG A CA 1
ATOM 617 C C . ARG A 1 81 ? 15.574 -7.987 -23.824 1.00 94.56 81 ARG A C 1
ATOM 619 O O . ARG A 1 81 ? 15.382 -7.768 -22.624 1.00 94.56 81 ARG A O 1
ATOM 626 N N . ASN A 1 82 ? 14.594 -8.116 -24.726 1.00 96.31 82 ASN A N 1
ATOM 627 C CA . ASN A 1 82 ? 13.170 -8.024 -24.404 1.00 96.31 82 ASN A CA 1
ATOM 628 C C . ASN A 1 82 ? 12.813 -8.947 -23.238 1.00 96.31 82 ASN A C 1
ATOM 630 O O . ASN A 1 82 ? 13.240 -10.104 -23.188 1.00 96.31 82 ASN A O 1
ATOM 634 N N . LYS A 1 83 ? 12.041 -8.441 -22.275 1.00 96.31 83 LYS A N 1
ATOM 635 C CA . LYS A 1 83 ? 11.727 -9.203 -21.067 1.00 96.31 83 LYS A CA 1
ATOM 636 C C . LYS A 1 83 ? 10.341 -8.877 -20.529 1.00 96.31 83 LYS A C 1
ATOM 638 O O . LYS A 1 83 ? 10.026 -7.724 -20.258 1.00 96.31 83 LYS A O 1
ATOM 643 N N . SER A 1 84 ? 9.556 -9.926 -20.302 1.00 97.38 84 SER A N 1
ATOM 644 C CA . SER A 1 84 ? 8.393 -9.906 -19.417 1.00 97.38 84 SER A CA 1
ATOM 645 C C . SER A 1 84 ? 8.832 -10.297 -18.007 1.00 97.38 84 SER A C 1
ATOM 647 O O . SER A 1 84 ? 9.648 -11.207 -17.833 1.00 97.38 84 SER A O 1
ATOM 649 N N . ILE A 1 85 ? 8.335 -9.601 -16.989 1.00 96.81 85 ILE A N 1
ATOM 650 C CA . ILE A 1 85 ? 8.774 -9.765 -15.598 1.00 96.81 85 ILE A CA 1
ATOM 651 C C . ILE A 1 85 ? 7.548 -9.886 -14.706 1.00 96.81 85 ILE A C 1
ATOM 653 O O . ILE A 1 85 ? 6.701 -9.001 -14.699 1.00 96.81 85 ILE A O 1
ATOM 657 N N . ARG A 1 86 ? 7.473 -10.945 -13.905 1.00 96.69 86 ARG A N 1
ATOM 658 C CA . ARG A 1 86 ? 6.512 -11.101 -12.817 1.00 96.69 86 ARG A CA 1
ATOM 659 C C . ARG A 1 86 ? 7.169 -10.712 -11.504 1.00 96.69 86 ARG A C 1
ATOM 661 O O . ARG A 1 86 ? 8.137 -11.334 -11.080 1.00 96.69 86 ARG A O 1
ATOM 668 N N . ILE A 1 87 ? 6.625 -9.693 -10.849 1.00 94.56 87 ILE A N 1
ATOM 669 C CA . ILE A 1 87 ? 7.244 -9.091 -9.669 1.00 94.56 87 ILE A CA 1
ATOM 670 C C . ILE A 1 87 ? 6.980 -9.964 -8.432 1.00 94.56 87 ILE A C 1
ATOM 672 O O . ILE A 1 87 ? 5.818 -10.282 -8.143 1.00 94.56 87 ILE A O 1
ATOM 676 N N . PRO A 1 88 ? 8.023 -10.358 -7.677 1.00 91.81 88 PRO A N 1
ATOM 677 C CA . PRO A 1 88 ? 7.855 -11.125 -6.451 1.00 91.81 88 PRO A CA 1
ATOM 678 C C . PRO A 1 88 ? 7.221 -10.288 -5.334 1.00 91.81 88 PRO A C 1
ATOM 680 O O . PRO A 1 88 ? 7.543 -9.118 -5.131 1.00 91.81 88 PRO A O 1
ATOM 683 N N . LYS A 1 89 ? 6.361 -10.929 -4.532 1.00 87.00 89 LYS A N 1
ATOM 684 C CA . LYS A 1 89 ? 5.704 -10.306 -3.365 1.00 87.00 89 LYS A CA 1
ATOM 685 C C . LYS A 1 89 ? 6.694 -9.809 -2.300 1.00 87.00 89 LYS A C 1
ATOM 687 O O . LYS A 1 89 ? 6.337 -8.956 -1.494 1.00 87.00 89 LYS A O 1
ATOM 692 N N . SER A 1 90 ? 7.926 -10.324 -2.289 1.00 85.25 90 SER A N 1
ATOM 693 C CA . SER A 1 90 ? 8.986 -9.908 -1.360 1.00 85.25 90 SER A CA 1
ATOM 694 C C . SER A 1 90 ? 9.425 -8.453 -1.548 1.00 85.25 90 SER A C 1
ATOM 696 O O . SER A 1 90 ? 9.909 -7.852 -0.593 1.00 85.25 90 SER A O 1
ATOM 698 N N . LEU A 1 91 ? 9.214 -7.865 -2.731 1.00 82.06 91 LEU A N 1
ATOM 699 C CA . LEU A 1 91 ? 9.569 -6.469 -3.018 1.00 82.06 91 LEU A CA 1
ATOM 700 C C . LEU A 1 91 ? 8.600 -5.448 -2.411 1.00 82.06 91 LEU A C 1
ATOM 702 O O . LEU A 1 91 ? 8.856 -4.246 -2.447 1.00 82.06 91 LEU A O 1
ATOM 706 N N . GLY A 1 92 ? 7.503 -5.913 -1.814 1.00 80.88 92 GLY A N 1
ATOM 707 C CA . GLY A 1 92 ? 6.572 -5.085 -1.065 1.00 80.88 92 GLY A CA 1
ATOM 708 C C . GLY A 1 92 ? 5.190 -5.032 -1.697 1.00 80.88 92 GLY A C 1
ATOM 709 O O . GLY A 1 92 ? 4.700 -6.000 -2.279 1.00 80.88 92 GLY A O 1
ATOM 710 N N . LYS A 1 93 ? 4.511 -3.896 -1.515 1.00 86.00 93 LYS A N 1
ATOM 711 C CA . LYS A 1 93 ? 3.124 -3.737 -1.951 1.00 86.00 93 LYS A CA 1
ATOM 712 C C . LYS A 1 93 ? 3.054 -3.667 -3.478 1.00 86.00 93 LYS A C 1
ATOM 714 O O . LYS A 1 93 ? 3.470 -2.678 -4.077 1.00 86.00 93 LYS A O 1
ATOM 719 N N . LEU A 1 94 ? 2.476 -4.700 -4.083 1.00 89.75 94 LEU A N 1
ATOM 720 C CA . LEU A 1 94 ? 2.350 -4.814 -5.531 1.00 89.75 94 LEU A CA 1
ATOM 721 C C . LEU A 1 94 ? 1.331 -3.797 -6.065 1.00 89.75 94 LEU A C 1
ATOM 723 O O . LEU A 1 94 ? 0.176 -3.754 -5.635 1.00 89.75 94 LEU A O 1
ATOM 727 N N . THR A 1 95 ? 1.797 -2.947 -6.977 1.00 90.69 95 THR A N 1
ATOM 728 C CA . THR A 1 95 ? 1.017 -1.890 -7.629 1.00 90.69 95 THR A CA 1
ATOM 729 C C . THR A 1 95 ? 1.493 -1.707 -9.065 1.00 90.69 95 THR A C 1
ATOM 731 O O . THR A 1 95 ? 2.600 -2.135 -9.395 1.00 90.69 95 THR A O 1
ATOM 734 N N . ASN A 1 96 ? 0.705 -1.020 -9.898 1.00 89.56 96 ASN A N 1
ATOM 735 C CA . ASN A 1 96 ? 1.138 -0.687 -11.265 1.00 89.56 96 ASN A CA 1
ATOM 736 C C . ASN A 1 96 ? 2.451 0.105 -11.282 1.00 89.56 96 ASN A C 1
ATOM 738 O O . ASN A 1 96 ? 3.353 -0.182 -12.057 1.00 89.56 96 ASN A O 1
ATOM 742 N N . GLN A 1 97 ? 2.577 1.038 -10.338 1.00 87.00 97 GLN A N 1
ATOM 743 C CA . GLN A 1 97 ? 3.744 1.902 -10.172 1.00 87.00 97 GLN A CA 1
ATOM 744 C C . GLN A 1 97 ? 5.021 1.114 -9.861 1.00 87.00 97 GLN A C 1
ATOM 746 O O . GLN A 1 97 ? 6.093 1.422 -10.374 1.00 87.00 97 GLN A O 1
ATOM 751 N N . LEU A 1 98 ? 4.910 0.053 -9.054 1.00 88.88 98 LEU A N 1
ATOM 752 C CA . LEU A 1 98 ? 6.035 -0.853 -8.821 1.00 88.88 98 LEU A CA 1
ATOM 753 C C . LEU A 1 98 ? 6.440 -1.576 -10.116 1.00 88.88 98 LEU A C 1
ATOM 755 O O . LEU A 1 98 ? 7.631 -1.768 -10.348 1.00 88.88 98 LEU A O 1
ATOM 759 N N . GLY A 1 99 ? 5.461 -1.934 -10.952 1.00 91.19 99 GLY A N 1
ATOM 760 C CA . GLY A 1 99 ? 5.657 -2.432 -12.316 1.00 91.19 99 GLY A CA 1
ATOM 761 C C . GLY A 1 99 ? 6.516 -1.501 -13.161 1.00 91.19 99 GLY A C 1
ATOM 762 O O . GLY A 1 99 ? 7.602 -1.875 -13.596 1.00 91.19 99 GLY A O 1
ATOM 763 N N . GLU A 1 100 ? 6.062 -0.261 -13.308 1.00 89.19 100 GLU A N 1
ATOM 764 C CA . GLU A 1 100 ? 6.717 0.775 -14.114 1.00 89.19 100 GLU A CA 1
ATOM 765 C C . GLU A 1 100 ? 8.173 1.021 -13.659 1.00 89.19 100 GLU A C 1
ATOM 767 O O . GLU A 1 100 ? 9.101 0.990 -14.470 1.00 89.19 100 GLU A O 1
ATOM 772 N N . ILE A 1 101 ? 8.406 1.164 -12.346 1.00 87.38 101 ILE A N 1
ATOM 773 C CA . ILE A 1 101 ? 9.755 1.355 -11.776 1.00 87.38 101 ILE A CA 1
ATOM 774 C C . ILE A 1 101 ? 10.641 0.122 -11.994 1.00 87.38 101 ILE A C 1
ATOM 776 O O . ILE A 1 101 ? 11.827 0.253 -12.302 1.00 87.38 101 ILE A O 1
ATOM 780 N N . THR A 1 102 ? 10.082 -1.083 -11.850 1.00 90.94 102 THR A N 1
ATOM 781 C CA . THR A 1 102 ? 10.829 -2.328 -12.078 1.00 90.94 102 THR A CA 1
ATOM 782 C C . THR A 1 102 ? 11.255 -2.455 -13.535 1.00 90.94 102 THR A C 1
ATOM 784 O O . THR A 1 102 ? 12.389 -2.850 -13.802 1.00 90.94 102 THR A O 1
ATOM 787 N N . GLY A 1 103 ? 10.379 -2.083 -14.472 1.00 91.44 103 GLY A N 1
ATOM 788 C CA . GLY A 1 103 ? 10.701 -2.037 -15.895 1.00 91.44 103 GLY A CA 1
ATOM 789 C C . GLY A 1 103 ? 11.887 -1.117 -16.164 1.00 91.44 103 GLY A C 1
ATOM 790 O O . GLY A 1 103 ? 12.882 -1.561 -16.736 1.00 91.44 103 GLY A O 1
ATOM 791 N N . ALA A 1 104 ? 11.828 0.127 -15.680 1.00 88.44 104 ALA A N 1
ATOM 792 C CA . ALA A 1 104 ? 12.918 1.090 -15.834 1.00 88.44 104 ALA A CA 1
ATOM 793 C C . ALA A 1 104 ? 14.242 0.587 -15.225 1.00 88.44 104 ALA A C 1
ATOM 795 O O . ALA A 1 104 ? 15.286 0.678 -15.865 1.00 88.44 104 ALA A O 1
ATOM 796 N N . TYR A 1 105 ? 14.209 -0.012 -14.029 1.00 87.56 105 TYR A N 1
ATOM 797 C CA . TYR A 1 105 ? 15.403 -0.594 -13.404 1.00 87.56 105 TYR A CA 1
ATOM 798 C C . TYR A 1 105 ? 16.002 -1.741 -14.227 1.00 87.56 105 TYR A C 1
ATOM 800 O O . TYR A 1 105 ? 17.212 -1.819 -14.412 1.00 87.56 105 TYR A O 1
ATOM 808 N N . VAL A 1 106 ? 15.173 -2.650 -14.741 1.00 90.19 106 VAL A N 1
ATOM 809 C CA . VAL A 1 106 ? 15.678 -3.771 -15.545 1.00 90.19 106 VAL A CA 1
ATOM 810 C C . VAL A 1 106 ? 16.182 -3.303 -16.909 1.00 90.19 106 VAL A C 1
ATOM 812 O O . VAL A 1 106 ? 17.139 -3.883 -17.423 1.00 90.19 106 VAL A O 1
ATOM 815 N N . ALA A 1 107 ? 15.596 -2.244 -17.469 1.00 90.19 107 ALA A N 1
ATOM 816 C CA . ALA A 1 107 ? 16.082 -1.624 -18.693 1.00 90.19 107 ALA A CA 1
ATOM 817 C C . ALA A 1 107 ? 17.525 -1.117 -18.534 1.00 90.19 107 ALA A C 1
ATOM 819 O O . ALA A 1 107 ? 18.368 -1.470 -19.354 1.00 90.19 107 ALA A O 1
ATOM 820 N N . THR A 1 108 ? 17.848 -0.409 -17.442 1.00 85.38 108 THR A N 1
ATOM 821 C CA . THR A 1 108 ? 19.223 0.080 -17.203 1.00 85.38 108 THR A CA 1
ATOM 822 C C . THR A 1 108 ? 20.234 -1.048 -17.018 1.00 85.38 108 THR A C 1
ATOM 824 O O . THR A 1 108 ? 21.386 -0.902 -17.400 1.00 85.38 108 THR A O 1
ATOM 827 N N . LYS A 1 109 ? 19.818 -2.204 -16.484 1.00 87.81 109 LYS A N 1
ATOM 828 C CA . LYS A 1 109 ? 20.687 -3.386 -16.335 1.00 87.81 109 LYS A CA 1
ATOM 829 C C . LYS A 1 109 ? 20.885 -4.196 -17.616 1.00 87.81 109 LYS A C 1
ATOM 831 O O . LYS A 1 109 ? 21.727 -5.089 -17.634 1.00 87.81 109 LYS A O 1
ATOM 836 N N . LYS A 1 110 ? 20.077 -3.955 -18.649 1.00 89.12 110 LYS A N 1
ATOM 837 C CA . LYS A 1 110 ? 20.128 -4.675 -19.932 1.00 89.12 110 LYS A CA 1
ATOM 838 C C . LYS A 1 110 ? 20.610 -3.821 -21.098 1.00 89.12 110 LYS A C 1
ATOM 840 O O . LYS A 1 110 ? 20.913 -4.385 -22.150 1.00 89.12 110 LYS A O 1
ATOM 845 N N . ALA A 1 111 ? 20.602 -2.504 -20.935 1.00 86.50 111 ALA A N 1
ATOM 846 C CA . ALA A 1 111 ? 21.122 -1.569 -21.915 1.00 86.50 111 ALA A CA 1
ATOM 847 C C . ALA A 1 111 ? 22.628 -1.765 -22.124 1.00 86.50 111 ALA A C 1
ATOM 849 O O . ALA A 1 111 ? 23.325 -2.303 -21.264 1.00 86.50 111 ALA A O 1
ATOM 850 N N . ASP A 1 112 ? 23.104 -1.347 -23.289 1.00 82.88 112 ASP A N 1
ATOM 851 C CA . ASP A 1 112 ? 24.527 -1.263 -23.577 1.00 82.88 112 ASP A CA 1
ATOM 852 C C . ASP A 1 112 ? 25.117 -0.058 -22.831 1.00 82.88 112 ASP A C 1
ATOM 854 O O . ASP A 1 112 ? 24.705 1.078 -23.052 1.00 82.88 112 ASP A O 1
ATOM 858 N N . GLU A 1 113 ? 26.075 -0.300 -21.935 1.00 78.00 113 GLU A N 1
ATOM 859 C CA . GLU A 1 113 ? 26.717 0.751 -21.133 1.00 78.00 113 GLU A CA 1
ATOM 860 C C . GLU A 1 113 ? 27.567 1.715 -21.980 1.00 78.00 113 GLU A C 1
ATOM 862 O O . GLU A 1 113 ? 27.963 2.774 -21.494 1.00 78.00 113 GLU A O 1
ATOM 867 N N . THR A 1 114 ? 27.855 1.368 -23.239 1.00 74.75 114 THR A N 1
ATOM 868 C CA . THR A 1 114 ? 28.652 2.194 -24.158 1.00 74.75 114 THR A CA 1
ATOM 869 C C . THR A 1 114 ? 27.832 3.227 -24.926 1.00 74.75 114 THR A C 1
ATOM 871 O O . THR A 1 114 ? 28.417 4.120 -25.536 1.00 74.75 114 THR A O 1
ATOM 874 N N . GLN A 1 115 ? 26.499 3.135 -24.884 1.00 71.81 115 GLN A N 1
ATOM 875 C CA . GLN A 1 115 ? 25.592 4.051 -25.574 1.00 71.81 115 GLN A CA 1
ATOM 876 C C . GLN A 1 115 ? 24.762 4.859 -24.573 1.00 71.81 115 GLN A C 1
ATOM 878 O O . GLN A 1 115 ? 24.534 4.421 -23.439 1.00 71.81 115 GLN A O 1
ATOM 883 N N . PRO A 1 116 ? 24.274 6.046 -24.962 1.00 74.69 116 PRO A N 1
ATOM 884 C CA . PRO A 1 116 ? 23.195 6.687 -24.232 1.00 74.69 116 PRO A CA 1
ATOM 885 C C . PRO A 1 116 ? 21.934 5.804 -24.247 1.00 74.69 116 PRO A C 1
ATOM 887 O O . PRO A 1 116 ? 21.708 5.046 -25.183 1.00 74.69 116 PRO A O 1
ATOM 890 N N . LEU A 1 117 ? 21.091 5.894 -23.223 1.00 78.81 117 LEU A N 1
ATOM 891 C CA . LEU A 1 117 ? 19.869 5.112 -23.051 1.00 78.81 117 LEU A CA 1
ATOM 892 C C . LEU A 1 117 ? 18.665 6.048 -22.980 1.00 78.81 117 LEU A C 1
ATOM 894 O O . LEU A 1 117 ? 18.593 6.905 -22.109 1.00 78.81 117 LEU A O 1
ATOM 898 N N . GLU A 1 118 ? 17.673 5.845 -23.830 1.00 82.69 118 GLU A N 1
ATOM 899 C CA . GLU A 1 118 ? 16.408 6.571 -23.764 1.00 82.69 118 GLU A CA 1
ATOM 900 C C . GLU A 1 118 ? 15.303 5.626 -23.304 1.00 82.69 118 GLU A C 1
ATOM 902 O O . GLU A 1 118 ? 14.900 4.719 -24.027 1.00 82.69 118 GLU A O 1
ATOM 907 N N . ILE A 1 119 ? 14.805 5.823 -22.085 1.00 83.44 119 ILE A N 1
ATOM 908 C CA . ILE A 1 119 ? 13.717 5.027 -21.522 1.00 83.44 119 ILE A CA 1
ATOM 909 C C . ILE A 1 119 ? 12.391 5.745 -21.769 1.00 83.44 119 ILE A C 1
ATOM 911 O O . ILE A 1 119 ? 12.113 6.788 -21.177 1.00 83.44 119 ILE A O 1
ATOM 915 N N . ILE A 1 120 ? 11.538 5.142 -22.590 1.00 83.69 120 ILE A N 1
ATOM 916 C CA . ILE A 1 120 ? 10.186 5.604 -22.888 1.00 83.69 120 ILE A CA 1
ATOM 917 C C . ILE A 1 120 ? 9.186 4.845 -22.008 1.00 83.69 120 ILE A C 1
ATOM 919 O O . ILE A 1 120 ? 9.124 3.618 -22.046 1.00 83.69 120 ILE A O 1
ATOM 923 N N . THR A 1 121 ? 8.393 5.563 -21.210 1.00 80.62 121 THR A N 1
ATOM 924 C CA . THR A 1 121 ? 7.488 4.959 -20.215 1.00 80.62 121 THR A CA 1
ATOM 925 C C . THR A 1 121 ? 6.168 5.718 -20.053 1.00 80.62 121 THR A C 1
ATOM 927 O O . THR A 1 121 ? 6.074 6.912 -20.339 1.00 80.62 121 THR A O 1
ATOM 930 N N . THR A 1 122 ? 5.132 5.035 -19.561 1.00 71.25 122 THR A N 1
ATOM 931 C CA . THR A 1 122 ? 3.794 5.596 -19.295 1.00 71.25 122 THR A CA 1
ATOM 932 C C . THR A 1 122 ? 3.668 6.287 -17.935 1.00 71.25 122 THR A C 1
ATOM 934 O O . THR A 1 122 ? 2.672 6.974 -17.676 1.00 71.25 122 THR A O 1
ATOM 937 N N . THR A 1 123 ? 4.668 6.149 -17.060 1.00 65.50 123 THR A N 1
ATOM 938 C CA . THR A 1 123 ? 4.584 6.637 -15.681 1.00 65.50 123 THR A CA 1
ATOM 939 C C . THR A 1 123 ? 4.895 8.121 -15.538 1.00 65.50 123 THR A C 1
ATOM 941 O O . THR A 1 123 ? 5.960 8.609 -15.914 1.00 65.50 123 THR A O 1
ATOM 944 N N . THR A 1 124 ? 3.984 8.861 -14.910 1.00 55.72 124 THR A N 1
ATOM 945 C CA . THR A 1 124 ? 4.201 10.277 -14.576 1.00 55.72 124 THR A CA 1
ATOM 946 C C . THR A 1 124 ? 5.148 10.469 -13.390 1.00 55.72 124 THR A C 1
ATOM 948 O O . THR A 1 124 ? 5.501 11.597 -13.069 1.00 55.72 124 THR A O 1
ATOM 951 N N . HIS A 1 125 ? 5.537 9.398 -12.692 1.00 53.31 125 HIS A N 1
ATOM 952 C CA . HIS A 1 125 ? 6.371 9.479 -11.489 1.00 53.31 125 HIS A CA 1
ATOM 953 C C . HIS A 1 125 ? 7.879 9.435 -11.775 1.00 53.31 125 HIS A C 1
ATOM 955 O O . HIS A 1 125 ? 8.663 9.809 -10.905 1.00 53.31 125 HIS A O 1
ATOM 961 N N . LEU A 1 126 ? 8.283 9.030 -12.984 1.00 52.31 126 LEU A N 1
ATOM 962 C CA . LEU A 1 126 ? 9.678 9.051 -13.448 1.00 52.31 126 LEU A CA 1
ATOM 963 C C . LEU A 1 126 ? 10.013 10.313 -14.262 1.00 52.31 126 LEU A C 1
ATOM 965 O O . LEU A 1 126 ? 11.061 10.385 -14.896 1.00 52.31 126 LEU A O 1
ATOM 969 N N . THR A 1 127 ? 9.140 11.323 -14.272 1.00 42.28 127 THR A N 1
ATOM 970 C CA . THR A 1 127 ? 9.305 12.488 -15.147 1.00 42.28 127 THR A CA 1
ATOM 971 C C . THR A 1 127 ? 10.451 13.388 -14.688 1.00 42.28 127 THR A C 1
ATOM 973 O O . THR A 1 127 ? 10.298 14.182 -13.756 1.00 42.28 127 THR A O 1
ATOM 976 N N . LYS A 1 128 ? 11.569 13.329 -15.411 1.00 43.31 128 LYS A N 1
ATOM 977 C CA . LYS A 1 128 ? 12.525 14.430 -15.539 1.00 43.31 128 LYS A CA 1
ATOM 978 C C . LYS A 1 128 ? 13.003 14.481 -16.993 1.00 43.31 128 LYS A C 1
ATOM 980 O O . LYS A 1 128 ? 13.863 13.706 -17.392 1.00 43.31 128 LYS A O 1
ATOM 985 N N . ASN A 1 129 ? 12.444 15.409 -17.772 1.00 42.34 129 ASN A N 1
ATOM 986 C CA . ASN A 1 129 ? 13.049 15.836 -19.034 1.00 42.34 129 ASN A CA 1
ATOM 987 C C . ASN A 1 129 ? 14.232 16.746 -18.688 1.00 42.34 129 ASN A C 1
ATOM 989 O O . ASN A 1 129 ? 14.096 17.967 -18.648 1.00 42.34 129 ASN A O 1
ATOM 993 N N . GLU A 1 130 ? 15.380 16.155 -18.382 1.00 41.62 130 GLU A N 1
ATOM 994 C CA . GLU A 1 130 ? 16.647 16.879 -18.331 1.00 41.62 130 GLU A CA 1
ATOM 995 C C . GLU A 1 130 ? 17.570 16.217 -19.361 1.00 41.62 130 GLU A C 1
ATOM 997 O O . GLU A 1 130 ? 18.105 15.139 -19.126 1.00 41.62 130 GLU A O 1
ATOM 1002 N N . ASN A 1 131 ? 17.686 16.855 -20.535 1.00 44.53 131 ASN A N 1
ATOM 1003 C CA . ASN A 1 131 ? 18.439 16.431 -21.730 1.00 44.53 131 ASN A CA 1
ATOM 1004 C C . ASN A 1 131 ? 19.964 16.398 -21.525 1.00 44.53 131 ASN A C 1
ATOM 1006 O O . ASN A 1 131 ? 20.708 16.826 -22.401 1.00 44.53 131 ASN A O 1
ATOM 1010 N N . ASN A 1 132 ? 20.446 15.977 -20.361 1.00 44.31 132 ASN A N 1
ATOM 1011 C CA . ASN A 1 132 ? 21.838 16.208 -20.015 1.00 44.31 132 ASN A CA 1
ATOM 1012 C C . ASN A 1 132 ? 22.573 15.008 -19.443 1.00 44.31 132 ASN A C 1
ATOM 1014 O O . ASN A 1 132 ? 23.689 15.231 -19.021 1.00 44.31 132 ASN A O 1
ATOM 1018 N N . GLY A 1 133 ? 22.013 13.792 -19.413 1.00 50.50 133 GLY A N 1
ATOM 1019 C CA . GLY A 1 133 ? 22.718 12.590 -18.940 1.00 50.50 133 GLY A CA 1
ATOM 1020 C C . GLY A 1 133 ? 22.744 11.449 -19.955 1.00 50.50 133 GLY A C 1
ATOM 1021 O O . GLY A 1 133 ? 21.944 11.438 -20.885 1.00 50.50 133 GLY A O 1
ATOM 1022 N N . GLN A 1 134 ? 23.622 10.459 -19.735 1.00 57.06 134 GLN A N 1
ATOM 1023 C CA . GLN A 1 134 ? 23.695 9.235 -20.551 1.00 57.06 134 GLN A CA 1
ATOM 1024 C C . GLN A 1 134 ? 22.366 8.461 -20.555 1.00 57.06 134 GLN A C 1
ATOM 1026 O O . GLN A 1 134 ? 22.138 7.671 -21.453 1.00 57.06 134 GLN A O 1
ATOM 1031 N N . THR A 1 135 ? 21.463 8.673 -19.591 1.00 62.75 135 THR A N 1
ATOM 1032 C CA . THR A 1 135 ? 20.113 8.091 -19.612 1.00 62.75 135 THR A CA 1
ATOM 1033 C C . THR A 1 135 ? 19.034 9.170 -19.556 1.00 62.75 135 THR A C 1
ATOM 1035 O O . THR A 1 135 ? 19.018 9.972 -18.622 1.00 62.75 135 THR A O 1
ATOM 1038 N N . THR A 1 136 ? 18.101 9.159 -20.508 1.00 65.44 136 THR A N 1
ATOM 1039 C CA . THR A 1 136 ? 16.924 10.037 -20.553 1.00 65.44 136 THR A CA 1
ATOM 1040 C C . THR A 1 136 ? 15.646 9.256 -20.235 1.00 65.44 136 THR A C 1
ATOM 1042 O O . THR A 1 136 ? 15.525 8.070 -20.536 1.00 65.44 136 THR A O 1
ATOM 1045 N N . LEU A 1 137 ? 14.684 9.917 -19.584 1.00 68.69 137 LEU A N 1
ATOM 1046 C CA . LEU A 1 137 ? 13.366 9.360 -19.264 1.00 68.69 137 LEU A CA 1
ATOM 1047 C C . LEU A 1 137 ? 12.298 10.170 -19.993 1.00 68.69 137 LEU A C 1
ATOM 1049 O O . LEU A 1 137 ? 12.018 11.309 -19.618 1.00 68.69 137 LEU A O 1
ATOM 1053 N N . GLN A 1 138 ? 11.682 9.577 -21.011 1.00 69.12 138 GLN A N 1
ATOM 1054 C CA . GLN A 1 138 ? 10.616 10.202 -21.777 1.00 69.12 138 GLN A CA 1
ATOM 1055 C C . GLN A 1 138 ? 9.264 9.615 -21.380 1.00 69.12 138 GLN A C 1
ATOM 1057 O O . GLN A 1 138 ? 9.014 8.413 -21.478 1.00 69.12 138 GLN A O 1
ATOM 1062 N N . TRP A 1 139 ? 8.351 10.491 -20.971 1.00 75.31 139 TRP A N 1
ATOM 1063 C CA . TRP A 1 139 ? 6.970 10.096 -20.741 1.00 75.31 139 TRP A CA 1
ATOM 1064 C C . TRP A 1 139 ? 6.184 10.056 -22.053 1.00 75.31 139 TRP A C 1
ATOM 1066 O O . TRP A 1 139 ? 6.194 11.019 -22.824 1.00 75.31 139 TRP A O 1
ATOM 1076 N N . VAL A 1 140 ? 5.441 8.973 -22.269 1.00 69.56 140 VAL A N 1
ATOM 1077 C CA . VAL A 1 140 ? 4.446 8.859 -23.338 1.00 69.56 140 VAL A CA 1
ATOM 1078 C C . VAL A 1 140 ? 3.086 8.512 -22.760 1.00 69.56 140 VAL A C 1
ATOM 1080 O O . VAL A 1 140 ? 2.948 7.804 -21.767 1.00 69.56 140 VAL A O 1
ATOM 1083 N N . LYS A 1 141 ? 2.030 8.998 -23.407 1.00 70.19 141 LYS A N 1
ATOM 1084 C CA . LYS A 1 141 ? 0.673 8.661 -22.994 1.00 70.19 141 LYS A CA 1
ATOM 1085 C C . LYS A 1 141 ? 0.383 7.190 -23.316 1.00 70.19 141 LYS A C 1
ATOM 1087 O O . LYS A 1 141 ? 0.502 6.783 -24.473 1.00 70.19 141 LYS A O 1
ATOM 1092 N N . GLY A 1 142 ? -0.075 6.423 -22.329 1.00 66.50 142 GLY A N 1
ATOM 1093 C CA . GLY A 1 142 ? -0.561 5.056 -22.543 1.00 66.50 142 GLY A CA 1
ATOM 1094 C C . GLY A 1 142 ? -1.653 4.989 -23.621 1.00 66.50 142 GLY A C 1
ATOM 1095 O O . GLY A 1 142 ? -2.473 5.904 -23.748 1.00 66.50 142 GLY A O 1
ATOM 1096 N N . HIS A 1 143 ? -1.637 3.924 -24.427 1.00 64.69 143 HIS A N 1
ATOM 1097 C CA . HIS A 1 143 ? -2.589 3.670 -25.522 1.00 64.69 143 HIS A CA 1
ATOM 1098 C C . HIS A 1 143 ? -2.694 4.784 -26.588 1.00 64.69 143 HIS A C 1
ATOM 1100 O O . HIS A 1 143 ? -3.686 4.868 -27.309 1.00 64.69 143 HIS A O 1
ATOM 1106 N N . SER A 1 144 ? -1.667 5.627 -26.738 1.00 69.50 144 SER A N 1
ATOM 1107 C CA . SER A 1 144 ? -1.649 6.742 -27.704 1.00 69.50 144 SER A CA 1
ATOM 1108 C C . SER A 1 144 ? -1.132 6.379 -29.103 1.00 69.50 144 SER A C 1
ATOM 1110 O O . SER A 1 144 ? -0.858 7.259 -29.913 1.00 69.50 144 SER A O 1
ATOM 1112 N N . GLY A 1 145 ? -1.011 5.085 -29.412 1.00 67.81 145 GLY A N 1
ATOM 1113 C CA . GLY A 1 145 ? -0.602 4.608 -30.736 1.00 67.81 145 GLY A CA 1
ATOM 1114 C C . GLY A 1 145 ? 0.893 4.324 -30.903 1.00 67.81 145 GLY A C 1
ATOM 1115 O O . GLY A 1 145 ? 1.243 3.743 -31.925 1.00 67.81 145 GLY A O 1
ATOM 1116 N N . ASN A 1 146 ? 1.739 4.632 -29.912 1.00 82.56 146 ASN A N 1
ATOM 1117 C CA . ASN A 1 146 ? 3.164 4.284 -29.927 1.00 82.56 146 ASN A CA 1
ATOM 1118 C C . ASN A 1 146 ? 3.358 2.754 -29.949 1.00 82.56 146 ASN A C 1
ATOM 1120 O O . ASN A 1 146 ? 2.881 2.057 -29.054 1.00 82.56 146 ASN A O 1
ATOM 1124 N N . GLU A 1 147 ? 4.022 2.241 -30.984 1.00 88.19 147 GLU A N 1
ATOM 1125 C CA . GLU A 1 147 ? 4.201 0.801 -31.207 1.00 88.19 147 GLU A CA 1
ATOM 1126 C C . GLU A 1 147 ? 5.075 0.146 -30.133 1.00 88.19 147 GLU A C 1
ATOM 1128 O O . GLU A 1 147 ? 4.667 -0.859 -29.556 1.00 88.19 147 GLU A O 1
ATOM 1133 N N . GLY A 1 148 ? 6.200 0.766 -29.766 1.00 88.94 148 GLY A N 1
ATOM 1134 C CA . GLY A 1 148 ? 7.070 0.246 -28.711 1.00 88.94 148 GLY A CA 1
ATOM 1135 C C . GLY A 1 148 ? 6.381 0.179 -27.349 1.00 88.94 148 GLY A C 1
ATOM 1136 O O . GLY A 1 148 ? 6.535 -0.799 -26.621 1.00 88.94 148 GLY A O 1
ATOM 1137 N N . ASN A 1 149 ? 5.522 1.154 -27.031 1.00 88.75 149 ASN A N 1
ATOM 1138 C CA . ASN A 1 149 ? 4.707 1.093 -25.817 1.00 88.75 149 ASN A CA 1
ATOM 1139 C C . ASN A 1 149 ? 3.689 -0.054 -25.851 1.00 88.75 149 ASN A C 1
ATOM 1141 O O . ASN A 1 149 ? 3.424 -0.658 -24.819 1.00 88.75 149 ASN A O 1
ATOM 1145 N N . LYS A 1 150 ? 3.082 -0.345 -27.009 1.00 92.25 150 LYS A N 1
ATOM 1146 C CA . LYS A 1 150 ? 2.137 -1.470 -27.137 1.00 92.25 150 LYS A CA 1
ATOM 1147 C C . LYS A 1 150 ? 2.843 -2.805 -26.916 1.00 92.25 150 LYS A C 1
ATOM 1149 O O . LYS A 1 150 ? 2.291 -3.682 -26.260 1.00 92.25 150 LYS A O 1
ATOM 1154 N N . GLU A 1 151 ? 4.060 -2.950 -27.431 1.00 95.44 151 GLU A N 1
ATOM 1155 C CA . GLU A 1 151 ? 4.849 -4.162 -27.216 1.00 95.44 151 GLU A CA 1
ATOM 1156 C C . GLU A 1 151 ? 5.340 -4.279 -25.764 1.00 95.44 151 GLU A C 1
ATOM 1158 O O . GLU A 1 151 ? 5.305 -5.369 -25.192 1.00 95.44 151 GLU A O 1
ATOM 1163 N N . ALA A 1 152 ? 5.713 -3.170 -25.116 1.00 94.12 152 ALA A N 1
ATOM 1164 C CA . ALA A 1 152 ? 6.026 -3.165 -23.687 1.00 94.12 152 ALA A CA 1
ATOM 1165 C C . ALA A 1 152 ? 4.809 -3.551 -22.820 1.00 94.12 152 ALA A C 1
ATOM 1167 O O . ALA A 1 152 ? 4.942 -4.383 -21.922 1.00 94.12 152 ALA A O 1
ATOM 1168 N N . ASP A 1 153 ? 3.617 -3.031 -23.126 1.00 94.25 153 ASP A N 1
ATOM 1169 C CA . ASP A 1 153 ? 2.350 -3.398 -22.469 1.00 94.25 153 ASP A CA 1
ATOM 1170 C C . ASP A 1 153 ? 2.012 -4.889 -22.664 1.00 94.25 153 ASP A C 1
ATOM 1172 O O . ASP A 1 153 ? 1.636 -5.602 -21.726 1.00 94.25 153 ASP A O 1
ATOM 1176 N N . LYS A 1 154 ? 2.243 -5.419 -23.870 1.00 95.44 154 LYS A N 1
ATOM 1177 C CA . LYS A 1 154 ? 2.094 -6.850 -24.158 1.00 95.44 154 LYS A CA 1
ATOM 1178 C C . LYS A 1 154 ? 3.036 -7.699 -23.300 1.00 95.44 154 LYS A C 1
ATOM 1180 O O . LYS A 1 154 ? 2.580 -8.651 -22.666 1.00 95.44 154 LYS A O 1
ATOM 1185 N N . LEU A 1 155 ? 4.315 -7.330 -23.201 1.00 96.88 155 LEU A N 1
ATOM 1186 C CA . LEU A 1 155 ? 5.276 -8.016 -22.328 1.00 96.88 155 LEU A CA 1
ATOM 1187 C C . LEU A 1 155 ? 4.894 -7.904 -20.843 1.00 96.88 155 LEU A C 1
ATOM 1189 O O . LEU A 1 155 ? 5.051 -8.866 -20.088 1.00 96.88 155 LEU A O 1
ATOM 1193 N N . ALA A 1 156 ? 4.361 -6.762 -20.404 1.00 95.88 156 ALA A N 1
ATOM 1194 C CA . ALA A 1 156 ? 3.847 -6.613 -19.047 1.00 95.88 156 ALA A CA 1
ATOM 1195 C C . ALA A 1 156 ? 2.662 -7.564 -18.806 1.00 95.88 156 ALA A C 1
ATOM 1197 O O . ALA A 1 156 ? 2.620 -8.256 -17.783 1.00 95.88 156 ALA A O 1
ATOM 1198 N N . THR A 1 157 ? 1.746 -7.677 -19.768 1.00 95.75 157 THR A N 1
ATOM 1199 C CA . THR A 1 157 ? 0.607 -8.604 -19.723 1.00 95.75 157 THR A CA 1
ATOM 1200 C C . THR A 1 157 ? 1.059 -10.066 -19.679 1.00 95.75 157 THR A C 1
ATOM 1202 O O . THR A 1 157 ? 0.557 -10.844 -18.867 1.00 95.75 157 THR A O 1
ATOM 1205 N N . GLU A 1 158 ? 2.070 -10.444 -20.463 1.00 96.19 158 GLU A N 1
ATOM 1206 C CA . GLU A 1 158 ? 2.694 -11.771 -20.388 1.00 96.19 158 GLU A CA 1
ATOM 1207 C C . GLU A 1 158 ? 3.289 -12.043 -18.995 1.00 96.19 158 GLU A C 1
ATOM 1209 O O . GLU A 1 158 ? 3.138 -13.138 -18.451 1.00 96.19 158 GLU A O 1
ATOM 1214 N N . GLY A 1 159 ? 3.889 -11.034 -18.354 1.00 95.44 159 GLY A N 1
ATOM 1215 C CA . GLY A 1 159 ? 4.355 -11.122 -16.966 1.00 95.44 159 GLY A CA 1
ATOM 1216 C C . GLY A 1 159 ? 3.227 -11.383 -15.953 1.00 95.44 159 GLY A C 1
ATOM 1217 O O . GLY A 1 159 ? 3.424 -12.103 -14.969 1.00 95.44 159 GLY A O 1
ATOM 1218 N N . LEU A 1 160 ? 2.016 -10.866 -16.189 1.00 94.31 160 LEU A N 1
ATOM 1219 C CA . LEU A 1 160 ? 0.840 -11.173 -15.356 1.00 94.31 160 LEU A CA 1
ATOM 1220 C C . LEU A 1 160 ? 0.370 -12.625 -15.530 1.00 94.31 160 LEU A C 1
ATOM 1222 O O . LEU A 1 160 ? -0.193 -13.198 -14.594 1.00 94.31 160 LEU A O 1
ATOM 1226 N N . ALA A 1 161 ? 0.621 -13.232 -16.689 1.00 93.50 161 ALA A N 1
ATOM 1227 C CA . ALA A 1 161 ? 0.237 -14.610 -16.979 1.00 93.50 161 ALA A CA 1
ATOM 1228 C C . ALA A 1 161 ? 1.216 -15.656 -16.414 1.00 93.50 161 ALA A C 1
ATOM 1230 O O . ALA A 1 161 ? 0.867 -16.832 -16.336 1.00 93.50 161 ALA A O 1
ATOM 1231 N N . LYS A 1 162 ? 2.423 -15.255 -15.987 1.00 94.69 162 LYS A N 1
ATOM 1232 C CA . LYS A 1 162 ? 3.394 -16.183 -15.387 1.00 94.69 162 LYS A CA 1
ATOM 1233 C C . LYS A 1 162 ? 2.878 -16.779 -14.075 1.00 94.69 162 LYS A C 1
ATOM 1235 O O . LYS A 1 162 ? 2.373 -16.064 -13.206 1.00 94.69 162 LYS A O 1
ATOM 1240 N N . GLU A 1 163 ? 3.084 -18.084 -13.910 1.00 90.75 163 GLU A N 1
ATOM 1241 C CA . GLU A 1 163 ? 2.716 -18.823 -12.696 1.00 90.75 163 GLU A CA 1
ATOM 1242 C C . GLU A 1 163 ? 3.614 -18.458 -11.503 1.00 90.75 163 GLU A C 1
ATOM 1244 O O . GLU A 1 163 ? 3.156 -18.361 -10.361 1.00 90.75 163 GLU A O 1
ATOM 1249 N N . HIS A 1 164 ? 4.895 -18.198 -11.769 1.00 92.38 164 HIS A N 1
ATOM 1250 C CA . HIS A 1 164 ? 5.897 -17.906 -10.749 1.00 92.38 164 HIS A CA 1
ATOM 1251 C C . HIS A 1 164 ? 6.551 -16.538 -10.968 1.00 92.38 164 HIS A C 1
ATOM 1253 O O . HIS A 1 164 ? 6.689 -16.097 -12.113 1.00 92.38 164 HIS A O 1
ATOM 1259 N N . PRO A 1 165 ? 6.944 -15.846 -9.882 1.00 92.88 165 PRO A N 1
ATOM 1260 C CA . PRO A 1 165 ? 7.682 -14.602 -9.992 1.00 92.88 165 PRO A CA 1
ATOM 1261 C C . PRO A 1 165 ? 9.094 -14.816 -10.522 1.00 92.88 165 PRO A C 1
ATOM 1263 O O . PRO A 1 165 ? 9.755 -15.799 -10.193 1.00 92.88 165 PRO A O 1
ATOM 1266 N N . ASP A 1 166 ? 9.554 -13.859 -11.321 1.00 94.56 166 ASP A N 1
ATOM 1267 C CA . ASP A 1 166 ? 10.945 -13.787 -11.742 1.00 94.56 166 ASP A CA 1
ATOM 1268 C C . ASP A 1 166 ? 11.823 -13.346 -10.561 1.00 94.56 166 ASP A C 1
ATOM 1270 O O . ASP A 1 166 ? 11.380 -12.602 -9.678 1.00 94.56 166 ASP A O 1
ATOM 1274 N N . ASN A 1 167 ? 13.094 -13.760 -10.563 1.00 88.38 167 ASN A N 1
ATOM 1275 C CA . ASN A 1 167 ? 14.060 -13.209 -9.618 1.00 88.38 167 ASN A CA 1
ATOM 1276 C C . ASN A 1 167 ? 14.467 -11.800 -10.072 1.00 88.38 167 ASN A C 1
ATOM 1278 O O . ASN A 1 167 ? 15.088 -11.634 -11.126 1.00 88.38 167 ASN A O 1
ATOM 1282 N N . VAL A 1 168 ? 14.098 -10.794 -9.282 1.00 83.06 168 VAL A N 1
ATOM 1283 C CA . VAL A 1 168 ? 14.502 -9.399 -9.475 1.00 83.06 168 VAL A CA 1
ATOM 1284 C C . VAL A 1 168 ? 15.108 -8.911 -8.170 1.00 83.06 168 VAL A C 1
ATOM 1286 O O . VAL A 1 168 ? 14.396 -8.630 -7.206 1.00 83.06 168 VAL A O 1
ATOM 1289 N N . GLU A 1 169 ? 16.432 -8.825 -8.142 1.00 77.38 169 GLU A N 1
ATOM 1290 C CA . GLU A 1 169 ? 17.173 -8.306 -6.999 1.00 77.38 169 GLU A CA 1
ATOM 1291 C C . GLU A 1 169 ? 17.427 -6.813 -7.191 1.00 77.38 169 GLU A C 1
ATOM 1293 O O . GLU A 1 169 ? 18.117 -6.395 -8.119 1.00 77.38 169 GLU A O 1
ATOM 1298 N N . PHE A 1 170 ? 16.852 -6.000 -6.305 1.00 75.56 170 PHE A N 1
ATOM 1299 C CA . PHE A 1 170 ? 17.132 -4.571 -6.252 1.00 75.56 170 PHE A CA 1
ATOM 1300 C C . PHE A 1 170 ? 18.337 -4.334 -5.351 1.00 75.56 170 PHE A C 1
ATOM 1302 O O . PHE A 1 170 ? 18.235 -4.398 -4.126 1.00 75.56 170 PHE A O 1
ATOM 1309 N N . ILE A 1 171 ? 19.474 -4.015 -5.963 1.00 73.94 171 ILE A N 1
ATOM 1310 C CA . ILE A 1 171 ? 20.622 -3.472 -5.239 1.00 73.94 171 ILE A CA 1
ATOM 1311 C C . ILE A 1 171 ? 20.434 -1.957 -5.187 1.00 73.94 171 ILE A C 1
ATOM 1313 O O . ILE A 1 171 ? 20.661 -1.263 -6.178 1.00 73.94 171 ILE A O 1
ATOM 1317 N N . ILE A 1 172 ? 19.958 -1.459 -4.046 1.00 71.38 172 ILE A N 1
ATOM 1318 C CA . ILE A 1 172 ? 19.800 -0.025 -3.784 1.00 71.38 172 ILE A CA 1
ATOM 1319 C C . ILE A 1 172 ? 21.015 0.420 -2.980 1.00 71.38 172 ILE A C 1
ATOM 1321 O O . ILE A 1 172 ? 21.265 -0.121 -1.900 1.00 71.38 172 ILE A O 1
ATOM 1325 N N . GLU A 1 173 ? 21.776 1.393 -3.486 1.00 71.94 173 GLU A N 1
ATOM 1326 C CA . GLU A 1 173 ? 22.899 1.912 -2.708 1.00 71.94 173 GLU A CA 1
ATOM 1327 C C . GLU A 1 173 ? 22.390 2.540 -1.399 1.00 71.94 173 GLU A C 1
ATOM 1329 O O . GLU A 1 173 ? 21.316 3.156 -1.373 1.00 71.94 173 GLU A O 1
ATOM 1334 N N . PRO A 1 174 ? 23.146 2.427 -0.293 1.00 71.94 174 PRO A N 1
ATOM 1335 C CA . PRO A 1 174 ? 22.723 2.965 0.999 1.00 71.94 174 PRO A CA 1
ATOM 1336 C C . PRO A 1 174 ? 22.359 4.459 0.976 1.00 71.94 174 PRO A C 1
ATOM 1338 O O . PRO A 1 174 ? 21.489 4.876 1.736 1.00 71.94 174 PRO A O 1
ATOM 1341 N N . THR A 1 175 ? 22.971 5.245 0.087 1.00 70.31 175 THR A N 1
ATOM 1342 C CA . THR A 1 175 ? 22.699 6.677 -0.150 1.00 70.31 175 THR A CA 1
ATOM 1343 C C . THR A 1 175 ? 21.298 6.948 -0.708 1.00 70.31 175 THR A C 1
ATOM 1345 O O . THR A 1 175 ? 20.704 7.980 -0.405 1.00 70.31 175 THR A O 1
ATOM 1348 N N . TYR A 1 176 ? 20.711 6.004 -1.452 1.00 71.06 176 TYR A N 1
ATOM 1349 C CA . TYR A 1 176 ? 19.328 6.080 -1.947 1.00 71.06 176 TYR A CA 1
ATOM 1350 C C . TYR A 1 176 ? 18.312 5.426 -1.000 1.00 71.06 176 TYR A C 1
ATOM 1352 O O . TYR A 1 176 ? 17.105 5.455 -1.255 1.00 71.06 176 TYR A O 1
ATOM 1360 N N . THR A 1 177 ? 18.767 4.829 0.105 1.00 71.94 177 THR A N 1
ATOM 1361 C CA . THR A 1 177 ? 17.879 4.169 1.066 1.00 71.94 177 THR A CA 1
ATOM 1362 C C . THR A 1 177 ? 17.247 5.201 1.991 1.00 71.94 177 THR A C 1
ATOM 1364 O O . THR A 1 177 ? 17.826 5.609 2.998 1.00 71.94 177 THR A O 1
ATOM 1367 N N . VAL A 1 178 ? 16.023 5.617 1.665 1.00 72.75 178 VAL A N 1
ATOM 1368 C CA . VAL A 1 178 ? 15.307 6.625 2.448 1.00 72.75 178 VAL A CA 1
ATOM 1369 C C . VAL A 1 178 ? 14.277 5.983 3.376 1.00 72.75 178 VAL A C 1
ATOM 1371 O O . VAL A 1 178 ? 13.387 5.264 2.925 1.00 72.75 178 VAL A O 1
ATOM 1374 N N . THR A 1 179 ? 14.354 6.278 4.676 1.00 77.12 179 THR A N 1
ATOM 1375 C CA . THR A 1 179 ? 13.407 5.761 5.680 1.00 77.12 179 THR A CA 1
ATOM 1376 C C . THR A 1 179 ? 12.530 6.866 6.266 1.00 77.12 179 THR A C 1
ATOM 1378 O O . THR A 1 179 ? 12.804 8.056 6.114 1.00 77.12 179 THR A O 1
ATOM 1381 N N . GLY A 1 180 ? 11.423 6.481 6.905 1.00 78.94 180 GLY A N 1
ATOM 1382 C CA . GLY A 1 180 ? 10.468 7.416 7.502 1.00 78.94 180 GLY A CA 1
ATOM 1383 C C . GLY A 1 180 ? 9.587 8.173 6.501 1.00 78.94 180 GLY A C 1
ATOM 1384 O O . GLY A 1 180 ? 9.723 8.072 5.279 1.00 78.94 180 GLY A O 1
ATOM 1385 N N . ALA A 1 181 ? 8.643 8.938 7.044 1.00 81.75 181 ALA A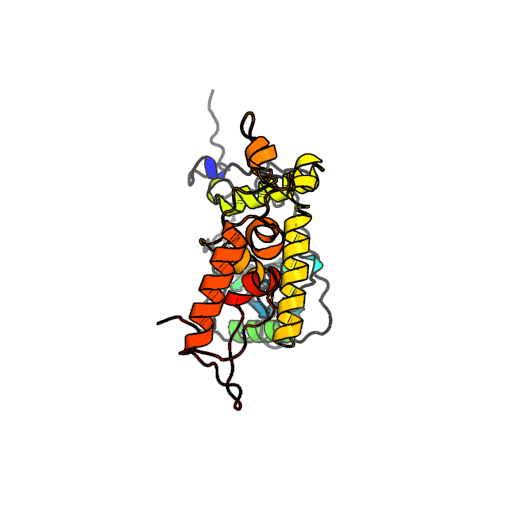 N 1
ATOM 1386 C CA . ALA A 1 181 ? 7.692 9.742 6.287 1.00 81.75 181 ALA A CA 1
ATOM 1387 C C . ALA A 1 181 ? 8.215 11.172 6.100 1.00 81.75 181 ALA A C 1
ATOM 1389 O O . ALA A 1 181 ? 8.642 11.805 7.067 1.00 81.75 181 ALA A O 1
ATOM 1390 N N . LYS A 1 182 ? 8.145 11.687 4.866 1.00 84.50 182 LYS A N 1
ATOM 1391 C CA . LYS A 1 182 ? 8.483 13.080 4.540 1.00 84.50 182 LYS A CA 1
ATOM 1392 C C . LYS A 1 182 ? 7.473 14.026 5.188 1.00 84.50 182 LYS A C 1
ATOM 1394 O O . LYS A 1 182 ? 6.266 13.864 4.989 1.00 84.50 182 LYS A O 1
ATOM 1399 N N . LEU A 1 183 ? 7.970 14.989 5.967 1.00 83.38 183 LEU A N 1
ATOM 1400 C CA . LEU A 1 183 ? 7.142 15.880 6.780 1.00 83.38 183 LEU A CA 1
ATOM 1401 C C . LEU A 1 183 ? 6.230 16.754 5.911 1.00 83.38 183 LEU A C 1
ATOM 1403 O O . LEU A 1 183 ? 5.049 16.877 6.225 1.00 83.38 183 LEU A O 1
ATOM 1407 N N . SER A 1 184 ? 6.731 17.275 4.787 1.00 83.31 184 SER A N 1
ATOM 1408 C CA . SER A 1 184 ? 5.940 18.113 3.873 1.00 83.31 184 SER A CA 1
ATOM 1409 C C . SER A 1 184 ? 4.738 17.404 3.236 1.00 83.31 184 SER A C 1
ATOM 1411 O O . SER A 1 184 ? 3.731 18.044 2.952 1.00 83.31 184 SER A O 1
ATOM 1413 N N . THR A 1 185 ? 4.794 16.080 3.058 1.00 83.25 185 THR A N 1
ATOM 1414 C CA . THR A 1 185 ? 3.686 15.278 2.500 1.00 83.25 185 THR A CA 1
ATOM 1415 C C . THR A 1 185 ? 2.864 14.564 3.574 1.00 83.25 185 THR A C 1
ATOM 1417 O O . THR A 1 185 ? 1.985 13.757 3.262 1.00 83.25 185 THR A O 1
ATOM 1420 N N . MET A 1 186 ? 3.177 14.781 4.853 1.00 86.19 186 MET A N 1
ATOM 1421 C CA . MET A 1 186 ? 2.551 14.036 5.933 1.00 86.19 186 MET A CA 1
ATOM 1422 C C . MET A 1 186 ? 1.151 14.570 6.236 1.00 86.19 186 MET A C 1
ATOM 1424 O O . MET A 1 186 ? 0.953 15.720 6.609 1.00 86.19 186 MET A O 1
ATOM 1428 N N . THR A 1 187 ? 0.168 13.678 6.173 1.00 85.12 187 THR A N 1
ATOM 1429 C CA . THR A 1 187 ? -1.202 13.931 6.629 1.00 85.12 187 THR A CA 1
ATOM 1430 C C . THR A 1 187 ? -1.400 13.452 8.067 1.00 85.12 187 THR A C 1
ATOM 1432 O O . THR A 1 187 ? -0.689 12.559 8.548 1.00 85.12 187 THR A O 1
ATOM 1435 N N . GLN A 1 188 ? -2.435 13.960 8.744 1.00 84.00 188 GLN A N 1
ATOM 1436 C CA . GLN A 1 188 ? -2.851 13.455 10.057 1.00 84.00 188 GLN A CA 1
ATOM 1437 C C . GLN A 1 188 ? -3.109 11.938 10.031 1.00 84.00 188 GLN A C 1
ATOM 1439 O O . GLN A 1 188 ? -2.718 11.232 10.958 1.00 84.00 188 GLN A O 1
ATOM 1444 N N . ALA A 1 189 ? -3.710 11.419 8.954 1.00 77.19 189 ALA A N 1
ATOM 1445 C CA . ALA A 1 189 ? -3.972 9.991 8.790 1.00 77.19 189 ALA A CA 1
ATOM 1446 C C . ALA A 1 189 ? -2.672 9.170 8.710 1.00 77.19 189 ALA A C 1
ATOM 1448 O O .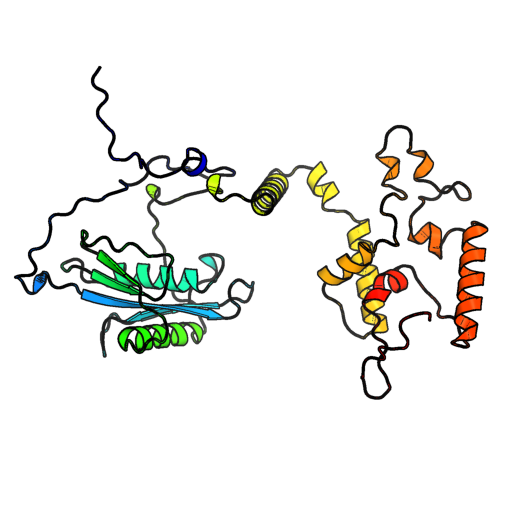 ALA A 1 189 ? -2.540 8.151 9.395 1.00 77.19 189 ALA A O 1
ATOM 1449 N N . THR A 1 190 ? -1.686 9.627 7.930 1.00 80.50 190 THR A N 1
ATOM 1450 C CA . THR A 1 190 ? -0.372 8.968 7.835 1.00 80.50 190 THR A CA 1
ATOM 1451 C C . THR A 1 190 ? 0.420 9.064 9.139 1.00 80.50 190 THR A C 1
ATOM 1453 O O . THR A 1 190 ? 0.985 8.060 9.569 1.00 80.50 190 THR A O 1
ATOM 1456 N N . ALA A 1 191 ? 0.387 10.215 9.822 1.00 83.62 191 ALA A N 1
ATOM 1457 C CA . ALA A 1 191 ? 1.028 10.402 11.124 1.00 83.62 191 ALA A CA 1
ATOM 1458 C C . ALA A 1 191 ? 0.409 9.479 12.182 1.00 83.62 191 ALA A C 1
ATOM 1460 O O . ALA A 1 191 ? 1.113 8.765 12.895 1.00 83.62 191 ALA A O 1
ATOM 1461 N N . TYR A 1 192 ? -0.924 9.424 12.238 1.00 81.81 192 TYR A N 1
ATOM 1462 C CA . TYR A 1 192 ? -1.653 8.540 13.140 1.00 81.81 192 TYR A CA 1
ATOM 1463 C C . TYR A 1 192 ? -1.312 7.070 12.878 1.00 81.81 192 TYR A C 1
ATOM 1465 O O . TYR A 1 192 ? -1.020 6.329 13.819 1.00 81.81 192 TYR A O 1
ATOM 1473 N N . LYS A 1 193 ? -1.278 6.646 11.608 1.00 78.56 193 LYS A N 1
ATOM 1474 C CA . LYS A 1 193 ? -0.873 5.288 11.222 1.00 78.56 193 LYS A CA 1
ATOM 1475 C C . LYS A 1 193 ? 0.555 4.969 11.682 1.00 78.56 193 LYS A C 1
ATOM 1477 O O . LYS A 1 193 ? 0.757 3.925 12.299 1.00 78.56 193 LYS A O 1
ATOM 1482 N N . ALA A 1 194 ? 1.514 5.867 11.453 1.00 81.25 194 ALA A N 1
ATOM 1483 C CA . ALA A 1 194 ? 2.904 5.690 11.876 1.00 81.25 194 ALA A CA 1
ATOM 1484 C C . ALA A 1 194 ? 3.038 5.589 13.407 1.00 81.25 194 ALA A C 1
ATOM 1486 O O . ALA A 1 194 ? 3.678 4.668 13.915 1.00 81.25 194 ALA A O 1
ATOM 1487 N N . ILE A 1 195 ? 2.343 6.451 14.159 1.00 82.62 195 ILE A N 1
ATOM 1488 C CA . ILE A 1 195 ? 2.297 6.396 15.629 1.00 82.62 195 ILE A CA 1
ATOM 1489 C C . ILE A 1 195 ? 1.710 5.067 16.111 1.00 82.62 195 ILE A C 1
ATOM 1491 O O . ILE A 1 195 ? 2.227 4.477 17.059 1.00 82.62 195 ILE A O 1
ATOM 1495 N N . ARG A 1 196 ? 0.636 4.573 15.481 1.00 75.50 196 ARG A N 1
ATOM 1496 C CA . ARG A 1 196 ? 0.040 3.275 15.836 1.00 75.50 196 ARG A CA 1
ATOM 1497 C C . ARG A 1 196 ? 1.019 2.125 15.629 1.00 75.50 196 ARG A C 1
ATOM 1499 O O . ARG A 1 196 ? 1.153 1.294 16.524 1.00 75.50 196 ARG A O 1
ATOM 1506 N N . ILE A 1 197 ? 1.709 2.095 14.489 1.00 75.19 197 ILE A N 1
ATOM 1507 C CA . ILE A 1 197 ? 2.720 1.074 14.179 1.00 75.19 197 ILE A CA 1
ATOM 1508 C C . ILE A 1 197 ? 3.874 1.148 15.188 1.00 75.19 197 ILE A C 1
ATOM 1510 O O . ILE A 1 197 ? 4.233 0.135 15.785 1.00 75.19 197 ILE A O 1
ATOM 1514 N N . SER A 1 198 ? 4.394 2.349 15.456 1.00 75.00 198 SER A N 1
ATOM 1515 C CA . SER A 1 198 ? 5.458 2.580 16.440 1.00 75.00 198 SER A CA 1
ATOM 1516 C C . SER A 1 198 ? 5.053 2.117 17.849 1.00 75.00 198 SER A C 1
ATOM 1518 O O . SER A 1 198 ? 5.774 1.353 18.490 1.00 75.00 198 SER A O 1
ATOM 1520 N N . LYS A 1 199 ? 3.849 2.477 18.314 1.00 72.75 199 LYS A N 1
ATOM 1521 C CA . LYS A 1 199 ? 3.321 2.046 19.622 1.00 72.75 199 LYS A CA 1
ATOM 1522 C C . LYS A 1 199 ? 3.085 0.538 19.709 1.00 72.75 199 LYS A C 1
ATOM 1524 O O . LYS A 1 199 ? 3.290 -0.037 20.778 1.00 72.75 199 LYS A O 1
ATOM 1529 N N . ALA A 1 200 ? 2.655 -0.098 18.618 1.00 67.81 200 ALA A N 1
ATOM 1530 C CA . ALA A 1 200 ? 2.489 -1.547 18.553 1.00 67.81 200 ALA A CA 1
ATOM 1531 C C . ALA A 1 200 ? 3.837 -2.281 18.660 1.00 67.81 200 ALA A C 1
ATOM 1533 O O . ALA A 1 200 ? 3.925 -3.282 19.372 1.00 67.81 200 ALA A O 1
ATOM 1534 N N . ARG A 1 201 ? 4.886 -1.759 18.008 1.00 68.00 201 ARG A N 1
ATOM 1535 C CA . ARG A 1 201 ? 6.252 -2.308 18.054 1.00 68.00 201 ARG A CA 1
ATOM 1536 C C . ARG A 1 201 ? 6.930 -2.117 19.404 1.00 68.00 201 ARG A C 1
ATOM 1538 O O . ARG A 1 201 ? 7.511 -3.066 19.916 1.00 68.00 201 ARG A O 1
ATOM 1545 N N . ASN A 1 202 ? 6.771 -0.951 20.029 1.00 66.44 202 ASN A N 1
ATOM 1546 C CA . ASN A 1 202 ? 7.371 -0.632 21.333 1.00 66.44 202 ASN A CA 1
ATOM 1547 C C . ASN A 1 202 ? 6.717 -1.377 22.517 1.00 66.44 202 ASN A C 1
ATOM 1549 O O . ASN A 1 202 ? 6.893 -0.981 23.666 1.00 66.44 202 ASN A O 1
ATOM 1553 N N . GLN A 1 203 ? 5.927 -2.427 22.247 1.00 58.09 203 GLN A N 1
ATOM 1554 C CA . GLN A 1 203 ? 5.288 -3.315 23.223 1.00 58.09 203 GLN A CA 1
ATOM 1555 C C . GLN A 1 203 ? 4.587 -2.590 24.381 1.00 58.09 203 GLN A C 1
ATOM 1557 O O . GLN A 1 203 ? 4.498 -3.120 25.488 1.00 58.09 203 GLN A O 1
ATOM 1562 N N . ASN A 1 204 ? 4.054 -1.387 24.147 1.00 60.75 204 ASN A N 1
ATOM 1563 C CA . ASN A 1 204 ? 3.421 -0.621 25.210 1.00 60.75 204 ASN A CA 1
ATOM 1564 C C . ASN A 1 204 ? 2.198 -1.403 25.729 1.00 60.75 204 ASN A C 1
ATOM 1566 O O . ASN A 1 204 ? 1.182 -1.542 25.038 1.00 60.75 204 ASN A O 1
ATOM 1570 N N . LYS A 1 205 ? 2.319 -1.950 26.946 1.00 55.56 205 LYS A N 1
ATOM 1571 C CA . LYS A 1 205 ? 1.343 -2.848 27.586 1.00 55.56 205 LYS A CA 1
ATOM 1572 C C . LYS A 1 205 ? -0.053 -2.219 27.654 1.00 55.56 205 LYS A C 1
ATOM 1574 O O . LYS A 1 205 ? -1.053 -2.905 27.446 1.00 55.56 205 LYS A O 1
ATOM 1579 N N . THR A 1 206 ? -0.117 -0.903 27.852 1.00 56.84 206 THR A N 1
ATOM 1580 C CA . THR A 1 206 ? -1.354 -0.111 27.878 1.00 56.84 206 THR A CA 1
ATOM 1581 C C . THR A 1 206 ? -1.989 -0.005 26.491 1.00 56.84 206 THR A C 1
ATOM 1583 O O . THR A 1 206 ? -3.201 -0.164 26.353 1.00 56.84 206 THR A O 1
ATOM 1586 N N . TYR A 1 207 ? -1.180 0.182 25.443 1.00 57.06 207 TYR A N 1
ATOM 1587 C CA . TYR A 1 207 ? -1.663 0.243 24.060 1.00 57.06 207 TYR A CA 1
ATOM 1588 C C . TYR A 1 207 ? -2.186 -1.117 23.571 1.00 57.06 207 TYR A C 1
ATOM 1590 O O . TYR A 1 207 ? -3.238 -1.181 22.936 1.00 57.06 207 TYR A O 1
ATOM 1598 N N . ARG A 1 208 ? -1.514 -2.222 23.934 1.00 55.75 208 ARG A N 1
ATOM 1599 C CA . ARG A 1 208 ? -2.006 -3.586 23.667 1.00 55.75 208 ARG A CA 1
ATOM 1600 C C . ARG A 1 208 ? -3.342 -3.863 24.363 1.00 55.75 208 ARG A C 1
ATOM 1602 O O . ARG A 1 208 ? -4.260 -4.326 23.694 1.00 55.75 208 ARG A O 1
ATOM 1609 N N . LYS A 1 209 ? -3.496 -3.496 25.644 1.00 55.56 209 LYS A N 1
ATOM 1610 C CA . LYS A 1 209 ? -4.789 -3.569 26.359 1.00 55.56 209 LYS A CA 1
ATOM 1611 C C . LYS A 1 209 ? -5.885 -2.729 25.687 1.00 55.56 209 LYS A C 1
ATOM 1613 O O . LYS A 1 209 ? -7.017 -3.180 25.583 1.00 55.56 209 LYS A O 1
ATOM 1618 N N . GLN A 1 210 ? -5.559 -1.532 25.192 1.00 56.09 210 GLN A N 1
ATOM 1619 C CA . GLN A 1 210 ? -6.514 -0.677 24.472 1.00 56.09 210 GLN A CA 1
ATOM 1620 C C . GLN A 1 210 ? -6.896 -1.193 23.077 1.00 56.09 210 GLN A C 1
ATOM 1622 O O . GLN A 1 210 ? -7.980 -0.858 22.603 1.00 56.09 210 GLN A O 1
ATOM 1627 N N . MET A 1 211 ? -6.028 -1.966 22.417 1.00 51.12 211 MET A N 1
ATOM 1628 C CA . MET A 1 211 ? -6.311 -2.634 21.137 1.00 51.12 211 MET A CA 1
ATOM 1629 C C . MET A 1 211 ? -7.068 -3.955 21.344 1.00 51.12 211 MET A C 1
ATOM 1631 O O . MET A 1 211 ? -7.923 -4.308 20.540 1.00 51.12 211 MET A O 1
ATOM 1635 N N . GLN A 1 212 ? -6.832 -4.642 22.463 1.00 52.31 212 GLN A N 1
ATOM 1636 C CA . GLN A 1 212 ? -7.617 -5.780 22.941 1.00 52.31 212 GLN A CA 1
ATOM 1637 C C . GLN A 1 212 ? -8.881 -5.305 23.670 1.00 52.31 212 GLN A C 1
ATOM 1639 O O . GLN A 1 212 ? -9.113 -5.645 24.830 1.00 52.31 212 GLN A O 1
ATOM 1644 N N . ARG A 1 213 ? -9.740 -4.519 23.005 1.00 61.12 213 ARG A N 1
ATOM 1645 C CA . ARG A 1 213 ? -11.099 -4.275 23.518 1.00 61.12 213 ARG A CA 1
ATOM 1646 C C . ARG A 1 213 ? -11.886 -5.574 23.394 1.00 61.12 213 ARG A C 1
ATOM 1648 O O . ARG A 1 213 ? -12.646 -5.752 22.448 1.00 61.12 213 ARG A O 1
ATOM 1655 N N . GLN A 1 214 ? -11.682 -6.485 24.342 1.00 59.94 214 GLN A N 1
ATOM 1656 C CA . GLN A 1 214 ? -12.291 -7.814 24.388 1.00 59.94 214 GLN A CA 1
ATOM 1657 C C . GLN A 1 214 ? -13.800 -7.739 24.138 1.00 59.94 214 GLN A C 1
ATOM 1659 O O . GLN A 1 214 ? -14.337 -8.518 23.366 1.00 59.94 214 GLN A O 1
ATOM 1664 N N . ARG A 1 215 ? -14.452 -6.714 24.688 1.00 62.19 215 ARG A N 1
ATOM 1665 C CA . ARG A 1 215 ? -15.874 -6.430 24.494 1.00 62.19 215 ARG A CA 1
ATOM 1666 C C . ARG A 1 215 ? -16.249 -6.044 23.060 1.00 62.19 215 ARG A C 1
ATOM 1668 O O . ARG A 1 215 ? -17.260 -6.506 22.556 1.00 62.19 215 ARG A O 1
ATOM 1675 N N . THR A 1 216 ? -15.435 -5.236 22.380 1.00 65.56 216 THR A N 1
ATOM 1676 C CA . THR A 1 216 ? -15.656 -4.910 20.962 1.00 65.56 216 THR A CA 1
ATOM 1677 C C . THR A 1 216 ? -15.499 -6.151 20.090 1.00 65.56 216 THR A C 1
ATOM 1679 O O . THR A 1 216 ? -16.331 -6.371 19.222 1.00 65.56 216 THR A O 1
ATOM 1682 N N . ARG A 1 217 ? -14.497 -6.998 20.364 1.00 68.31 217 ARG A N 1
ATOM 1683 C CA . ARG A 1 217 ? -14.315 -8.274 19.655 1.00 68.31 217 ARG A CA 1
ATOM 1684 C C . ARG A 1 217 ? -15.484 -9.238 19.892 1.00 68.31 217 ARG A C 1
ATOM 1686 O O . ARG A 1 217 ? -16.014 -9.771 18.932 1.00 68.31 217 ARG A O 1
ATOM 1693 N N . ILE A 1 218 ? -15.927 -9.395 21.143 1.00 70.69 218 ILE A N 1
ATOM 1694 C CA . ILE A 1 218 ? -17.091 -10.228 21.494 1.00 70.69 218 ILE A CA 1
ATOM 1695 C C . ILE A 1 218 ? -18.355 -9.719 20.794 1.00 70.69 218 ILE A C 1
ATOM 1697 O O . ILE A 1 218 ? -19.109 -10.518 20.251 1.00 70.69 218 ILE A O 1
ATOM 1701 N N . ASN A 1 219 ? -18.578 -8.401 20.760 1.00 72.12 219 ASN A N 1
ATOM 1702 C CA . ASN A 1 219 ? -19.731 -7.838 20.060 1.00 72.12 219 ASN A CA 1
ATOM 1703 C C . ASN A 1 219 ? -19.646 -8.065 18.547 1.00 72.12 219 ASN A C 1
ATOM 1705 O O . ASN A 1 219 ? -20.668 -8.360 17.938 1.00 72.12 219 ASN A O 1
ATOM 1709 N N . LEU A 1 220 ? -18.458 -7.949 17.941 1.00 73.06 220 LEU A N 1
ATOM 1710 C CA . LEU A 1 220 ? -18.255 -8.254 16.522 1.00 73.06 220 LEU A CA 1
ATOM 1711 C C . LEU A 1 220 ? -18.560 -9.726 16.218 1.00 73.06 220 LEU A C 1
ATOM 1713 O O . LEU A 1 220 ? -19.296 -9.994 15.277 1.00 73.06 220 LEU A O 1
ATOM 1717 N N . GLU A 1 221 ? -18.064 -10.653 17.041 1.00 76.44 221 GLU A N 1
ATOM 1718 C CA . GLU A 1 221 ? -18.312 -12.096 16.896 1.00 76.44 221 GLU A CA 1
ATOM 1719 C C . GLU A 1 221 ? -19.794 -12.437 17.070 1.00 76.44 221 GLU A C 1
ATOM 1721 O O . GLU A 1 221 ? -20.388 -13.024 16.172 1.00 76.44 221 GLU A O 1
ATOM 1726 N N . ARG A 1 222 ? -20.425 -11.992 18.165 1.00 75.06 222 ARG A N 1
ATOM 1727 C CA . ARG A 1 222 ? -21.858 -12.225 18.421 1.00 75.06 222 ARG A CA 1
ATOM 1728 C C . ARG A 1 222 ? -22.746 -11.646 17.321 1.00 75.06 222 ARG A C 1
ATOM 1730 O O . ARG A 1 222 ? -23.688 -12.300 16.894 1.00 75.06 222 ARG A O 1
ATOM 1737 N N . THR A 1 223 ? -22.442 -10.433 16.856 1.00 71.88 223 THR A N 1
ATOM 1738 C CA . THR A 1 223 ? -23.213 -9.789 15.779 1.00 71.88 223 THR A CA 1
ATOM 1739 C C . THR A 1 223 ? -22.982 -10.492 14.443 1.00 71.88 223 THR A C 1
ATOM 1741 O O . THR A 1 223 ? -23.927 -10.667 13.683 1.00 71.88 223 THR A O 1
ATOM 1744 N N . GLY A 1 224 ? -21.749 -10.924 14.158 1.00 74.56 224 GLY A N 1
ATOM 1745 C CA . GLY A 1 224 ? -21.427 -11.714 12.970 1.00 74.56 224 GLY A CA 1
ATOM 1746 C C . GLY A 1 224 ? -22.199 -13.032 12.932 1.00 74.56 224 GLY A C 1
ATOM 1747 O O . GLY A 1 224 ? -22.849 -13.308 11.928 1.00 74.56 224 GLY A O 1
ATOM 1748 N N . SER A 1 225 ? -22.206 -13.782 14.040 1.00 77.38 225 SER A N 1
ATOM 1749 C CA . SER A 1 225 ? -22.981 -15.023 14.173 1.00 77.38 225 SER A CA 1
ATOM 1750 C C . SER A 1 225 ? -24.487 -14.791 14.044 1.00 77.38 225 SER A C 1
ATOM 1752 O O . SER A 1 225 ? -25.128 -15.484 13.268 1.00 77.38 225 SER A O 1
ATOM 1754 N N . ALA A 1 226 ? -25.049 -13.766 14.696 1.00 71.69 226 ALA A N 1
ATOM 1755 C CA . ALA A 1 226 ? -26.476 -13.454 14.562 1.00 71.69 226 ALA A CA 1
ATOM 1756 C C . ALA A 1 226 ? -26.867 -13.107 13.111 1.00 71.69 226 ALA A C 1
ATOM 1758 O O . ALA A 1 226 ? -27.915 -13.521 12.619 1.00 71.69 226 ALA A O 1
ATOM 1759 N N . ILE A 1 227 ? -26.013 -12.374 12.385 1.00 69.88 227 ILE A N 1
ATOM 1760 C CA . ILE A 1 227 ? -26.256 -12.066 10.967 1.00 69.88 227 ILE A CA 1
ATOM 1761 C C . ILE A 1 227 ? -26.132 -13.323 10.103 1.00 69.88 227 ILE A C 1
ATOM 1763 O O . ILE A 1 227 ? -26.911 -13.488 9.163 1.00 69.88 227 ILE A O 1
ATOM 1767 N N . GLU A 1 228 ? -25.183 -14.206 10.403 1.00 75.88 228 GLU A N 1
ATOM 1768 C CA . GLU A 1 228 ? -25.040 -15.489 9.718 1.00 75.88 228 GLU A CA 1
ATOM 1769 C C . GLU A 1 228 ? -26.271 -16.377 9.928 1.00 75.88 228 GLU A C 1
ATOM 1771 O O . GLU A 1 228 ? -26.809 -16.879 8.944 1.00 75.88 228 GLU A O 1
ATOM 1776 N N . ASP A 1 229 ? -26.792 -16.468 11.150 1.00 71.94 229 ASP A N 1
ATOM 1777 C CA . ASP A 1 229 ? -28.014 -17.220 11.458 1.00 71.94 229 ASP A CA 1
ATOM 1778 C C . ASP A 1 229 ? -29.238 -16.656 10.713 1.00 71.94 229 ASP A C 1
ATOM 1780 O O . ASP A 1 229 ? -30.073 -17.404 10.201 1.00 71.94 229 ASP A O 1
ATOM 1784 N N . LEU A 1 230 ? -29.336 -15.326 10.598 1.00 66.19 230 LEU A N 1
ATOM 1785 C CA . LEU A 1 230 ? -30.460 -14.650 9.939 1.00 66.19 230 LEU A CA 1
ATOM 1786 C C . LEU A 1 230 ? -30.380 -14.657 8.406 1.00 66.19 230 LEU A C 1
ATOM 1788 O O . LEU A 1 230 ? -31.412 -14.661 7.733 1.00 66.19 230 LEU A O 1
ATOM 1792 N N . THR A 1 231 ? -29.175 -14.588 7.836 1.00 65.38 231 THR A N 1
ATOM 1793 C CA . THR A 1 231 ? -28.973 -14.342 6.393 1.00 65.38 231 THR A CA 1
ATOM 1794 C C . THR A 1 231 ? -28.244 -15.469 5.663 1.00 65.38 231 THR A C 1
ATOM 1796 O O . THR A 1 231 ? -28.134 -15.434 4.434 1.00 65.38 231 THR A O 1
ATOM 1799 N N . GLY A 1 232 ? -27.734 -16.462 6.394 1.00 66.25 232 GLY A N 1
ATOM 1800 C CA . GLY A 1 232 ? -26.875 -17.532 5.884 1.00 66.25 232 GLY A CA 1
ATOM 1801 C C . GLY A 1 232 ? -25.498 -17.052 5.414 1.00 66.25 232 GLY A C 1
ATOM 1802 O O . GLY A 1 232 ? -24.842 -17.754 4.645 1.00 66.25 232 GLY A O 1
ATOM 1803 N N . ARG A 1 233 ? -25.081 -15.825 5.770 1.00 67.88 233 ARG A N 1
ATOM 1804 C CA . ARG A 1 233 ? -23.823 -15.211 5.316 1.00 67.88 233 ARG A CA 1
ATOM 1805 C C . ARG A 1 233 ? -23.142 -14.415 6.427 1.00 67.88 233 ARG A C 1
ATOM 1807 O O . ARG A 1 233 ? -23.770 -13.584 7.073 1.00 67.88 233 ARG A O 1
ATOM 1814 N N . GLN A 1 234 ? -21.826 -14.580 6.548 1.00 68.81 234 GLN A N 1
ATOM 1815 C CA . GLN A 1 234 ? -20.964 -13.743 7.387 1.00 68.81 234 GLN A CA 1
ATOM 1816 C C . GLN A 1 234 ? -20.721 -12.368 6.732 1.00 68.81 234 GLN A C 1
ATOM 1818 O O . GLN A 1 234 ? -20.199 -12.297 5.611 1.00 68.81 234 GLN A O 1
ATOM 1823 N N . PRO A 1 235 ? -21.079 -11.251 7.386 1.00 67.12 235 PRO A N 1
ATOM 1824 C CA . PRO A 1 235 ? -20.824 -9.914 6.865 1.00 67.12 235 PRO A CA 1
ATOM 1825 C C . PRO A 1 235 ? -19.366 -9.472 7.114 1.00 67.12 235 PRO A C 1
ATOM 1827 O O . PRO A 1 235 ? -18.776 -9.808 8.139 1.00 67.12 235 PRO A O 1
ATOM 1830 N N . PRO A 1 236 ? -18.780 -8.632 6.238 1.00 64.94 236 PRO A N 1
ATOM 1831 C CA . PRO A 1 236 ? -17.471 -8.026 6.480 1.00 64.94 236 PRO A CA 1
ATOM 1832 C C . PRO A 1 236 ? -17.432 -7.205 7.780 1.00 64.94 236 PRO A C 1
ATOM 1834 O O . PRO A 1 236 ? -18.289 -6.343 7.991 1.00 64.94 236 PRO A O 1
ATOM 1837 N N . GLU A 1 237 ? -16.379 -7.368 8.590 1.00 64.81 237 GLU A N 1
ATOM 1838 C CA . GLU A 1 237 ? -16.214 -6.712 9.904 1.00 64.81 237 GLU A CA 1
ATOM 1839 C C . GLU A 1 237 ? -16.423 -5.185 9.853 1.00 64.81 237 GLU A C 1
ATOM 1841 O O . GLU A 1 237 ? -17.072 -4.601 10.722 1.00 64.81 237 GLU A O 1
ATOM 1846 N N . ARG A 1 238 ? -15.943 -4.524 8.785 1.00 64.38 238 ARG A N 1
ATOM 1847 C CA . ARG A 1 238 ? -16.093 -3.069 8.564 1.00 64.38 238 ARG A CA 1
ATOM 1848 C C . ARG A 1 238 ? -17.546 -2.597 8.620 1.00 64.38 238 ARG A C 1
ATOM 1850 O O . ARG A 1 238 ? -17.827 -1.467 9.012 1.00 64.38 238 ARG A O 1
ATOM 1857 N N . LEU A 1 239 ? -18.471 -3.448 8.189 1.00 63.09 239 LEU A N 1
ATOM 1858 C CA . LEU A 1 239 ? -19.880 -3.116 8.201 1.00 63.09 239 LEU A CA 1
ATOM 1859 C C . LEU A 1 239 ? -20.427 -3.291 9.615 1.00 63.09 239 LEU A C 1
ATOM 1861 O O . LEU A 1 239 ? -21.166 -2.417 10.059 1.00 63.09 239 LEU A O 1
ATOM 1865 N N . ILE A 1 240 ? -20.033 -4.343 10.354 1.00 68.88 240 ILE A N 1
ATOM 1866 C CA . ILE A 1 240 ? -20.451 -4.573 11.761 1.00 68.88 240 ILE A CA 1
ATOM 1867 C C . ILE A 1 240 ? -20.060 -3.372 12.631 1.00 68.88 240 ILE A C 1
ATOM 1869 O O . ILE A 1 240 ? -20.846 -2.874 13.440 1.00 68.88 240 ILE A O 1
ATOM 1873 N N . TRP A 1 241 ? -18.887 -2.805 12.354 1.00 69.19 241 TRP A N 1
ATOM 1874 C CA . TRP A 1 241 ? -18.433 -1.545 12.935 1.00 69.19 241 TRP A CA 1
ATOM 1875 C C . TRP A 1 241 ? -19.371 -0.355 12.704 1.00 69.19 241 TRP A C 1
ATOM 1877 O O . TRP A 1 241 ? -19.439 0.525 13.559 1.00 69.19 241 TRP A O 1
ATOM 1887 N N . THR A 1 242 ? -20.104 -0.315 11.592 1.00 68.44 242 THR A N 1
ATOM 1888 C CA . THR A 1 242 ? -21.048 0.771 11.287 1.00 68.44 242 THR A CA 1
ATOM 1889 C C . THR A 1 242 ? -22.271 0.702 12.204 1.00 68.44 242 THR A C 1
ATOM 1891 O O . THR A 1 242 ? -22.676 1.727 12.749 1.00 68.44 242 THR A O 1
ATOM 1894 N N . GLY A 1 243 ? -22.802 -0.500 12.461 1.00 70.06 243 GLY A N 1
ATOM 1895 C CA . GLY A 1 243 ? -23.897 -0.708 13.419 1.00 70.06 243 GLY A CA 1
ATOM 1896 C C . GLY A 1 243 ? -23.504 -0.343 14.854 1.00 70.06 243 GLY A C 1
ATOM 1897 O O . GLY A 1 243 ? -24.217 0.397 15.528 1.00 70.06 243 GLY A O 1
ATOM 1898 N N . LEU A 1 244 ? -22.302 -0.743 15.286 1.00 71.12 244 LEU A N 1
ATOM 1899 C CA . LEU A 1 244 ? -21.746 -0.386 16.602 1.00 71.12 244 LEU A CA 1
ATOM 1900 C C . LEU A 1 244 ? -21.528 1.124 16.803 1.00 71.12 244 LEU A C 1
ATOM 1902 O O . LEU A 1 244 ? -21.361 1.580 17.935 1.00 71.12 244 LEU A O 1
ATOM 1906 N N . GLN A 1 245 ? -21.480 1.905 15.722 1.00 72.50 245 GLN A N 1
ATOM 1907 C CA . GLN A 1 245 ? -21.309 3.356 15.773 1.00 72.50 245 GLN A CA 1
ATOM 1908 C C . GLN A 1 245 ? -22.609 4.137 15.555 1.00 72.50 245 GLN A C 1
ATOM 1910 O O . GLN A 1 245 ? -22.546 5.366 15.476 1.00 72.50 245 GLN A O 1
ATOM 1915 N N . HIS A 1 246 ? -23.763 3.465 15.488 1.00 76.25 246 HIS A N 1
ATOM 1916 C CA . HIS A 1 246 ? -25.041 4.140 15.295 1.00 76.25 246 HIS A CA 1
ATOM 1917 C C . HIS A 1 246 ? -25.321 5.146 16.421 1.00 76.25 246 HIS A C 1
ATOM 1919 O O . HIS A 1 246 ? -25.073 4.875 17.595 1.00 76.25 246 HIS A O 1
ATOM 1925 N N . LYS A 1 247 ? -25.851 6.319 16.055 1.00 78.81 247 LYS A N 1
ATOM 1926 C CA . LYS A 1 247 ? -26.076 7.451 16.972 1.00 78.81 247 LYS A CA 1
ATOM 1927 C C . LYS A 1 247 ? -27.054 7.146 18.112 1.00 78.81 247 LYS A C 1
ATOM 1929 O O . LYS A 1 247 ? -26.980 7.789 19.152 1.00 78.81 247 LYS A O 1
ATOM 1934 N N . ASP A 1 248 ? -27.942 6.174 17.909 1.00 79.81 248 ASP A N 1
ATOM 1935 C CA . ASP A 1 248 ? -28.960 5.790 18.894 1.00 79.81 248 ASP A CA 1
ATOM 1936 C C . ASP A 1 248 ? -28.365 4.974 20.056 1.00 79.81 248 ASP A C 1
ATOM 1938 O O . ASP A 1 248 ? -28.996 4.836 21.101 1.00 79.81 248 ASP A O 1
ATOM 1942 N N . PHE A 1 249 ? -27.134 4.468 19.910 1.00 76.81 249 PHE A N 1
ATOM 1943 C CA . PHE A 1 249 ? -26.421 3.769 20.973 1.00 76.81 249 PHE A CA 1
ATOM 1944 C C . PHE A 1 249 ? -25.382 4.686 21.622 1.00 76.81 249 PHE A C 1
ATOM 1946 O O . PHE A 1 249 ? -24.376 5.067 21.016 1.00 76.81 249 PHE A O 1
ATOM 1953 N N . SER A 1 250 ? -25.599 5.011 22.898 1.00 78.88 250 SER A N 1
ATOM 1954 C CA . SER A 1 250 ? -24.624 5.771 23.681 1.00 78.88 250 SER A CA 1
ATOM 1955 C C . SER A 1 250 ? -23.324 4.986 23.862 1.00 78.88 250 SER A C 1
ATOM 1957 O O . SER A 1 250 ? -23.323 3.804 24.211 1.00 78.88 250 SER A O 1
ATOM 1959 N N . LYS A 1 251 ? -22.197 5.679 23.676 1.00 75.12 251 LYS A N 1
ATOM 1960 C CA . LYS A 1 251 ? -20.845 5.152 23.927 1.00 75.12 251 LYS A CA 1
ATOM 1961 C C . LYS A 1 251 ? -20.381 5.394 25.369 1.00 75.12 251 LYS A C 1
ATOM 1963 O O . LYS A 1 251 ? -19.372 4.825 25.781 1.00 75.12 251 LYS A O 1
ATOM 1968 N N . SER A 1 252 ? -21.115 6.213 26.121 1.00 80.56 252 SER A N 1
ATOM 1969 C CA . SER A 1 252 ? -20.802 6.610 27.495 1.00 80.56 252 SER A CA 1
ATOM 1970 C C . SER A 1 252 ? -21.622 5.782 28.481 1.00 80.56 252 SER A C 1
ATOM 1972 O O . SER A 1 252 ? -22.541 6.292 29.116 1.00 80.56 252 SER A O 1
ATOM 1974 N N . VAL A 1 253 ? -21.341 4.479 28.548 1.00 80.94 253 VAL A N 1
ATOM 1975 C CA . VAL A 1 253 ? -22.053 3.521 29.412 1.00 80.94 253 VAL A CA 1
ATOM 1976 C C . VAL A 1 253 ? -2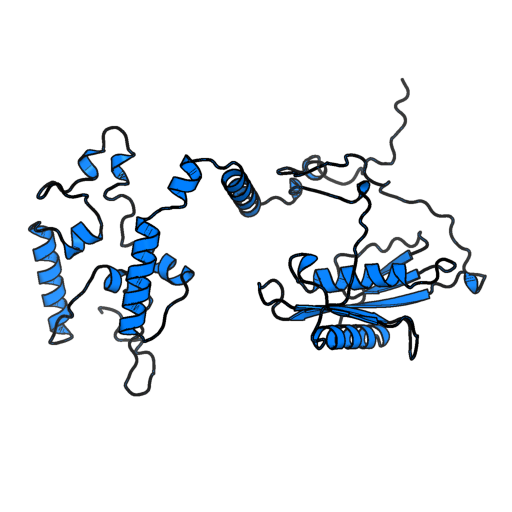1.084 2.512 30.038 1.00 80.94 253 VAL A C 1
ATOM 1978 O O . VAL A 1 253 ? -20.032 2.197 29.465 1.00 80.94 253 VAL A O 1
ATOM 1981 N N . GLY A 1 254 ? -21.438 1.986 31.211 1.00 83.69 254 GLY A N 1
ATOM 1982 C CA . GLY A 1 254 ? -20.688 0.950 31.921 1.00 83.69 254 GLY A CA 1
ATOM 1983 C C . GLY A 1 254 ? -19.239 1.344 32.212 1.00 83.69 254 GLY A C 1
ATOM 1984 O O . GLY A 1 254 ? -18.958 2.420 32.733 1.00 83.69 254 GLY A O 1
ATOM 1985 N N . THR A 1 255 ? -18.303 0.496 31.780 1.00 76.81 255 THR A N 1
ATOM 1986 C CA . THR A 1 255 ? -16.846 0.654 31.956 1.00 76.81 255 THR A CA 1
ATOM 1987 C C . THR A 1 255 ? -16.264 1.965 31.410 1.00 76.81 255 THR A C 1
ATOM 1989 O O . THR A 1 255 ? -15.118 2.304 31.698 1.00 76.81 255 THR A O 1
ATOM 1992 N N . TRP A 1 256 ? -17.005 2.711 30.584 1.00 77.94 256 TRP A N 1
ATOM 1993 C CA . TRP A 1 256 ? -16.591 4.056 30.177 1.00 77.94 256 TRP A CA 1
ATOM 1994 C C . TRP A 1 256 ? -16.523 5.013 31.380 1.00 77.94 256 TRP A C 1
ATOM 1996 O O . TRP A 1 256 ? -15.553 5.761 31.502 1.00 77.94 256 TRP A O 1
ATOM 2006 N N . TRP A 1 257 ? -17.497 4.932 32.294 1.00 82.25 257 TRP A N 1
ATOM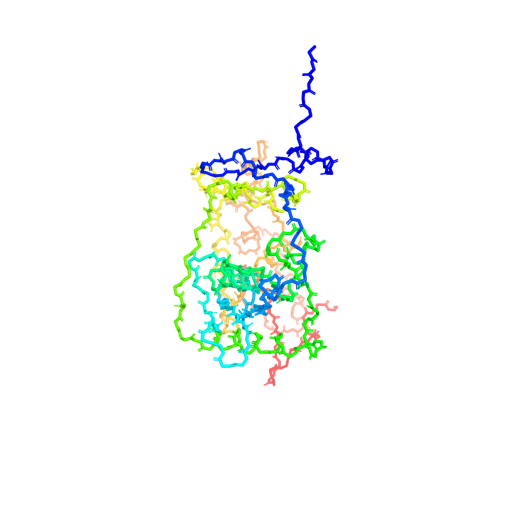 2007 C CA . TRP A 1 257 ? -17.575 5.754 33.506 1.00 82.25 257 TRP A CA 1
ATOM 2008 C C . TRP A 1 257 ? -16.577 5.334 34.588 1.00 82.25 257 TRP A C 1
ATOM 2010 O O . TRP A 1 257 ? -16.071 6.186 35.305 1.00 82.25 257 TRP A O 1
ATOM 2020 N N . GLU A 1 258 ? -16.198 4.055 34.649 1.00 76.56 258 GLU A N 1
ATOM 2021 C CA . GLU A 1 258 ? -15.182 3.553 35.596 1.00 76.56 258 GLU A CA 1
ATOM 2022 C C . GLU A 1 258 ? -13.802 4.206 35.407 1.00 76.56 258 GLU A C 1
ATOM 2024 O O . GLU A 1 258 ? -12.983 4.222 36.318 1.00 76.56 258 GLU A O 1
ATOM 2029 N N . ASN A 1 259 ? -13.533 4.757 34.220 1.00 72.50 259 ASN A N 1
ATOM 2030 C CA . ASN A 1 259 ? -12.281 5.448 33.911 1.00 72.50 259 ASN A CA 1
ATOM 2031 C C . ASN A 1 259 ? -12.368 6.973 34.123 1.00 72.50 259 ASN A C 1
ATOM 2033 O O . ASN A 1 259 ? -11.426 7.693 33.781 1.00 72.50 259 ASN A O 1
ATOM 2037 N N . LYS A 1 260 ? -13.498 7.483 34.633 1.00 78.12 260 LYS A N 1
ATOM 2038 C CA . LYS A 1 260 ? -13.741 8.902 34.915 1.00 78.12 260 LYS A CA 1
ATOM 2039 C C . LYS A 1 260 ? -13.713 9.134 36.434 1.00 78.12 260 LYS A C 1
ATOM 2041 O O . LYS A 1 260 ? -14.686 8.780 37.096 1.00 78.12 260 LYS A O 1
ATOM 2046 N N . PRO A 1 261 ? -12.658 9.783 36.967 1.00 83.19 261 PRO A N 1
ATOM 2047 C CA . PRO A 1 261 ? -12.556 10.079 38.393 1.00 83.19 261 PRO A CA 1
ATOM 2048 C C . PRO A 1 261 ? -13.780 10.836 38.924 1.00 83.19 261 PRO A C 1
ATOM 2050 O O . PRO A 1 261 ? -14.128 11.887 38.378 1.00 83.19 261 PRO A O 1
ATOM 2053 N N . GLY A 1 262 ? -14.418 10.312 39.972 1.00 85.06 262 GLY A N 1
ATOM 2054 C CA . GLY A 1 262 ? -15.588 10.897 40.643 1.00 85.06 262 GLY A CA 1
ATOM 2055 C C . GLY A 1 262 ? -16.950 10.558 40.019 1.00 85.06 262 GLY A C 1
ATOM 2056 O O . GLY A 1 262 ? -17.984 10.986 40.537 1.00 85.06 262 GLY A O 1
ATOM 2057 N N . TYR A 1 263 ? -16.969 9.809 38.915 1.00 83.81 263 TYR A N 1
AT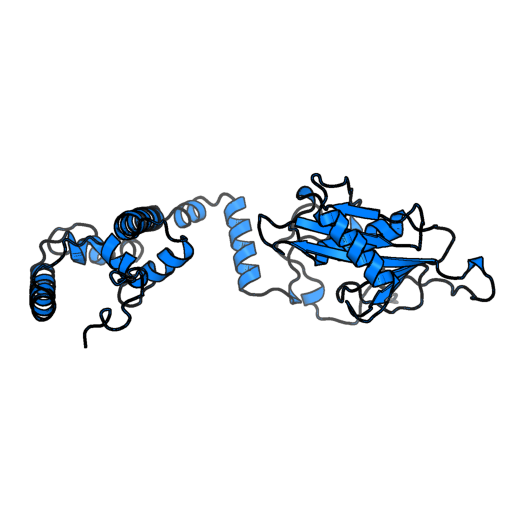OM 2058 C CA . TYR A 1 263 ? -18.188 9.396 38.208 1.00 83.81 263 TYR A CA 1
ATOM 2059 C C . TYR A 1 263 ? -18.301 7.875 38.065 1.00 83.81 263 TYR A C 1
ATOM 2061 O O . TYR A 1 263 ? -19.162 7.387 37.336 1.00 83.81 263 TYR A O 1
ATOM 2069 N N . GLU A 1 264 ? -17.469 7.110 38.766 1.00 85.62 264 GLU A N 1
ATOM 2070 C CA . GLU A 1 264 ? -17.379 5.656 38.646 1.00 85.62 264 GLU A CA 1
ATOM 2071 C C . GLU A 1 264 ? -18.717 4.972 38.963 1.00 85.62 264 GLU A C 1
ATOM 2073 O O . GLU A 1 264 ? -19.077 3.983 38.321 1.00 85.62 264 GLU A O 1
ATOM 2078 N N . GLN A 1 265 ? -19.503 5.543 39.884 1.00 82.56 265 GLN A N 1
ATOM 2079 C CA . GLN A 1 265 ? -20.849 5.072 40.220 1.00 82.56 265 GLN A CA 1
ATOM 2080 C C . GLN A 1 265 ? -21.827 5.092 39.034 1.00 82.56 265 GLN A C 1
ATOM 2082 O O . GLN A 1 265 ? -22.756 4.293 39.013 1.00 82.56 265 GLN A O 1
ATOM 2087 N N . GLN A 1 266 ? -21.608 5.941 38.022 1.00 83.25 266 GLN A N 1
ATOM 2088 C CA . GLN A 1 266 ? -22.447 5.993 36.814 1.00 83.25 266 GLN A CA 1
ATOM 2089 C C . GLN A 1 266 ? -22.192 4.815 35.860 1.00 83.25 266 GLN A C 1
ATOM 2091 O O . GLN A 1 266 ? -22.900 4.642 34.874 1.00 83.25 266 GLN A O 1
ATOM 2096 N N . GLY A 1 267 ? -21.172 3.994 36.129 1.00 84.81 267 GLY A N 1
ATOM 2097 C CA . GLY A 1 267 ? -20.915 2.765 35.380 1.00 84.81 267 GLY A CA 1
ATOM 2098 C C . GLY A 1 267 ? -21.773 1.578 35.822 1.00 84.81 267 GLY A C 1
ATOM 2099 O O . GLY A 1 267 ? -21.688 0.512 35.205 1.00 84.81 267 GLY A O 1
ATOM 2100 N N . ARG A 1 268 ? -22.569 1.722 36.888 1.00 87.50 268 ARG A N 1
ATOM 2101 C CA . ARG A 1 268 ? -23.335 0.636 37.508 1.00 87.50 268 ARG A CA 1
ATOM 2102 C C . ARG A 1 268 ? -24.817 0.967 37.567 1.00 87.50 268 ARG A C 1
ATOM 2104 O O . ARG A 1 268 ? -25.203 2.081 37.897 1.00 87.50 268 ARG A O 1
ATOM 2111 N N . CYS A 1 269 ? -25.640 -0.043 37.302 1.00 87.62 269 CYS A N 1
ATOM 2112 C CA . CYS A 1 269 ? -27.085 0.083 37.375 1.00 87.62 269 CYS A CA 1
ATOM 2113 C C . CYS A 1 269 ? -27.515 0.338 38.824 1.00 87.62 269 CYS A C 1
ATOM 2115 O O . CYS A 1 269 ? -27.185 -0.442 39.718 1.00 87.62 269 CYS A O 1
ATOM 2117 N N . ALA A 1 270 ? -28.324 1.373 39.050 1.00 86.19 270 ALA A N 1
ATOM 2118 C CA . ALA A 1 270 ? -28.811 1.725 40.386 1.00 86.19 270 ALA A CA 1
ATOM 2119 C C . ALA A 1 270 ? -29.741 0.670 41.021 1.00 86.19 270 ALA A C 1
ATOM 2121 O O . ALA A 1 270 ? -29.961 0.703 42.227 1.00 86.19 270 ALA A O 1
ATOM 2122 N N . ILE A 1 271 ? -30.303 -0.247 40.224 1.00 86.81 271 ILE A N 1
ATOM 2123 C CA . ILE A 1 271 ? -31.298 -1.228 40.684 1.00 86.81 271 ILE A CA 1
ATOM 2124 C C . ILE A 1 271 ? -30.643 -2.567 41.025 1.00 86.81 271 ILE A C 1
ATOM 2126 O O . ILE A 1 271 ? -30.838 -3.084 42.119 1.00 86.81 271 ILE A O 1
ATOM 2130 N N . CYS A 1 272 ? -29.851 -3.130 40.108 1.00 88.31 272 CYS A N 1
ATOM 2131 C CA . CYS A 1 272 ? -29.260 -4.465 40.277 1.00 88.31 272 CYS A CA 1
ATOM 2132 C C . CYS A 1 272 ? -27.735 -4.456 40.482 1.00 88.31 272 CYS A C 1
ATOM 2134 O O . CYS A 1 272 ? -27.131 -5.516 40.635 1.00 88.31 272 CYS A O 1
ATOM 2136 N N . ASN A 1 273 ? -27.099 -3.278 40.468 1.00 85.31 273 ASN A N 1
ATOM 2137 C CA . ASN A 1 273 ? -25.661 -3.073 40.687 1.00 85.31 273 ASN A CA 1
ATOM 2138 C C . ASN A 1 273 ? -24.713 -3.770 39.681 1.00 85.31 273 ASN A C 1
ATOM 2140 O O . ASN A 1 273 ? -23.492 -3.790 39.877 1.00 85.31 273 ASN A O 1
ATOM 2144 N N . GLN A 1 274 ? -25.254 -4.317 38.588 1.00 86.12 274 GLN A N 1
ATOM 2145 C CA . GLN A 1 274 ? -24.477 -4.830 37.460 1.00 86.12 274 GLN A CA 1
ATOM 2146 C C . GLN A 1 274 ? -23.879 -3.681 36.640 1.00 86.12 274 GLN A C 1
ATOM 2148 O O . GLN A 1 274 ? -24.359 -2.544 36.690 1.00 86.12 274 GLN A O 1
ATOM 2153 N N . THR A 1 275 ? -22.827 -3.966 35.868 1.00 84.88 275 THR A N 1
ATOM 2154 C CA . THR A 1 275 ? -22.253 -2.988 34.934 1.00 84.88 275 THR A CA 1
ATOM 2155 C C . THR A 1 275 ? -23.320 -2.532 33.941 1.00 84.88 275 THR A C 1
ATOM 2157 O O . THR A 1 275 ? -23.882 -3.340 33.201 1.00 84.88 275 THR A O 1
ATOM 2160 N N . GLU A 1 276 ? -23.567 -1.225 33.882 1.00 86.62 276 GLU A N 1
ATOM 2161 C CA . GLU A 1 276 ? -24.650 -0.638 33.096 1.00 86.62 276 GLU A CA 1
ATOM 2162 C C . GLU A 1 276 ? -24.267 -0.565 31.612 1.00 86.62 276 GLU A C 1
ATOM 2164 O O . GLU A 1 276 ? -23.871 0.465 31.074 1.00 86.62 276 GLU A O 1
ATOM 2169 N N . SER A 1 277 ? -24.286 -1.718 30.947 1.00 86.38 277 SER A N 1
ATOM 2170 C CA . SER A 1 277 ? -24.043 -1.852 29.513 1.00 86.38 277 SER A CA 1
ATOM 2171 C C . SER A 1 277 ? -25.296 -1.581 28.680 1.00 86.38 277 SER A C 1
ATOM 2173 O O . SER A 1 277 ? -26.405 -1.658 29.186 1.00 86.38 277 SER A O 1
ATOM 2175 N N . MET A 1 278 ? -25.141 -1.327 27.376 1.00 85.44 278 MET A N 1
ATOM 2176 C CA . MET A 1 278 ? -26.301 -1.207 26.480 1.00 85.44 278 MET A CA 1
ATOM 2177 C C . MET A 1 278 ? -27.116 -2.510 26.391 1.00 85.44 278 MET A C 1
ATOM 2179 O O . MET A 1 278 ? -28.339 -2.464 26.376 1.00 85.44 278 MET A O 1
ATOM 2183 N N . GLU A 1 279 ? -26.444 -3.664 26.392 1.00 85.88 279 GLU A N 1
ATOM 2184 C CA . GLU A 1 279 ? -27.079 -4.988 26.463 1.00 85.88 279 GLU A CA 1
ATOM 2185 C C . GLU A 1 279 ? -27.844 -5.157 27.780 1.00 85.88 279 GLU A C 1
ATOM 2187 O O . GLU A 1 279 ? -29.015 -5.523 27.767 1.00 85.88 279 GLU A O 1
ATOM 2192 N N . HIS A 1 280 ? -27.239 -4.754 28.899 1.00 86.81 280 HIS A N 1
ATOM 2193 C CA . HIS A 1 280 ? -27.882 -4.777 30.205 1.00 86.81 280 HIS A CA 1
ATOM 2194 C C . HIS A 1 280 ? -29.123 -3.878 30.257 1.00 86.81 280 HIS A C 1
ATOM 2196 O O . HIS A 1 280 ? -30.204 -4.338 30.615 1.00 86.81 280 HIS A O 1
ATOM 2202 N N . ILE A 1 281 ? -28.989 -2.612 29.844 1.00 88.31 281 ILE A N 1
ATOM 2203 C CA . ILE A 1 281 ? -30.083 -1.631 29.807 1.00 88.31 281 ILE A CA 1
ATOM 2204 C C . ILE A 1 281 ? -31.252 -2.170 28.981 1.00 88.31 281 ILE A C 1
ATOM 2206 O O . ILE A 1 281 ? -32.398 -2.065 29.415 1.00 88.31 281 ILE A O 1
ATOM 2210 N N . LEU A 1 282 ? -30.975 -2.748 27.809 1.00 87.50 282 LEU A N 1
ATOM 2211 C CA . LEU A 1 282 ? -32.012 -3.158 26.869 1.00 87.50 282 LEU A CA 1
ATOM 2212 C C . LEU A 1 282 ? -32.583 -4.551 27.150 1.00 87.50 282 LEU A C 1
ATOM 2214 O O . LEU A 1 282 ? -33.778 -4.707 26.956 1.00 87.50 282 LEU A O 1
ATOM 2218 N N . PHE A 1 283 ? -31.804 -5.540 27.594 1.00 86.50 283 PHE A N 1
ATOM 2219 C CA . PHE A 1 283 ? -32.255 -6.943 27.624 1.00 86.50 283 PHE A CA 1
ATOM 2220 C C . PHE A 1 283 ? -32.103 -7.670 28.961 1.00 86.50 283 PHE A C 1
ATOM 2222 O O . PHE A 1 283 ? -32.858 -8.604 29.204 1.00 86.50 283 PHE A O 1
ATOM 2229 N N . GLU A 1 284 ? -31.165 -7.282 29.828 1.00 87.00 284 GLU A N 1
ATOM 2230 C CA . GLU A 1 284 ? -30.859 -8.077 31.036 1.00 87.00 284 GLU A CA 1
ATOM 2231 C C . GLU A 1 284 ? -31.407 -7.454 32.329 1.00 87.00 284 GLU A C 1
ATOM 2233 O O . GLU A 1 284 ? -31.616 -8.152 33.315 1.00 87.00 284 GLU A O 1
ATOM 2238 N N . CYS A 1 285 ? -31.602 -6.133 32.362 1.00 87.12 285 CYS A N 1
ATOM 2239 C CA . CYS A 1 285 ? -31.994 -5.417 33.573 1.00 87.12 285 CYS A CA 1
ATOM 2240 C C . CYS A 1 285 ? -33.488 -5.556 33.903 1.00 87.12 285 CYS A C 1
ATOM 2242 O O . CYS A 1 285 ? -34.343 -5.331 33.056 1.00 87.12 285 CYS A O 1
ATOM 2244 N N . GLU A 1 286 ? -33.826 -5.764 35.175 1.00 83.38 286 GLU A N 1
ATOM 2245 C CA . GLU A 1 286 ? -35.221 -5.798 35.653 1.00 83.38 286 GLU A CA 1
ATOM 2246 C C . GLU A 1 286 ? -35.788 -4.406 35.995 1.00 83.38 286 GLU A C 1
ATOM 2248 O O . GLU A 1 286 ? -36.820 -4.271 36.655 1.00 83.38 286 GLU A O 1
ATOM 2253 N N . ALA A 1 287 ? -35.122 -3.337 35.552 1.00 84.44 287 ALA A N 1
ATOM 2254 C CA . ALA A 1 287 ? -35.591 -1.977 35.764 1.00 84.44 287 ALA A CA 1
ATOM 2255 C C . ALA A 1 287 ? -37.019 -1.788 35.207 1.00 84.44 287 ALA A C 1
ATOM 2257 O O . ALA A 1 287 ? -37.271 -2.125 34.042 1.00 84.44 287 ALA A O 1
ATOM 2258 N N . PRO A 1 288 ? -37.944 -1.149 35.955 1.00 82.00 288 PRO A N 1
ATOM 2259 C CA . PRO A 1 288 ? -39.319 -0.938 35.495 1.00 82.00 288 PRO A CA 1
ATOM 2260 C C . PRO A 1 288 ? -39.397 -0.258 34.119 1.00 82.00 288 PRO A C 1
ATOM 2262 O O . PRO A 1 288 ? -40.221 -0.631 33.281 1.00 82.00 288 PRO A O 1
ATOM 2265 N N . GLY A 1 289 ? -38.485 0.684 33.849 1.00 83.81 289 GLY A N 1
ATOM 2266 C CA . GLY A 1 289 ? -38.399 1.397 32.574 1.00 83.81 289 GLY A CA 1
ATOM 2267 C C . GLY A 1 289 ? -38.151 0.487 31.368 1.00 83.81 289 GLY A C 1
ATOM 2268 O O . GLY A 1 289 ? -38.798 0.669 30.337 1.00 83.81 289 GLY A O 1
ATOM 2269 N N . GLN A 1 290 ? -37.291 -0.529 31.493 1.00 88.12 290 GLN A N 1
ATOM 2270 C CA . GLN A 1 290 ? -36.992 -1.450 30.392 1.00 88.12 290 GLN A CA 1
ATOM 2271 C C . GLN A 1 290 ? -38.248 -2.232 29.981 1.00 88.12 290 GLN A C 1
ATOM 2273 O O . GLN A 1 290 ? -38.640 -2.236 28.809 1.00 88.12 290 GLN A O 1
ATOM 2278 N N . SER A 1 291 ? -38.933 -2.836 30.958 1.00 86.25 291 SER A N 1
ATOM 2279 C CA . SER A 1 291 ? -40.162 -3.599 30.708 1.00 86.25 291 SER A CA 1
ATOM 2280 C C . SER A 1 291 ? -41.254 -2.738 30.056 1.00 86.25 291 SER A C 1
ATOM 2282 O O . SER A 1 291 ? -41.975 -3.191 29.160 1.00 86.25 291 SER A O 1
ATOM 2284 N N . GLN A 1 292 ? -41.345 -1.462 30.444 1.00 90.12 292 GLN A N 1
ATOM 2285 C CA . GLN A 1 292 ? -42.284 -0.509 29.870 1.00 90.12 292 GLN A CA 1
ATOM 2286 C C . GLN A 1 292 ? -41.952 -0.170 28.413 1.00 90.12 292 GLN A C 1
ATOM 2288 O O . GLN A 1 292 ? -42.869 -0.152 27.586 1.00 90.12 292 GLN A O 1
ATOM 2293 N N . VAL A 1 293 ? -40.676 0.046 28.082 1.00 89.62 293 VAL A N 1
ATOM 2294 C CA . VAL A 1 293 ? -40.224 0.299 26.704 1.00 89.62 293 VAL A CA 1
ATOM 2295 C C . VAL A 1 293 ? -40.544 -0.896 25.805 1.00 89.62 293 VAL A C 1
ATOM 2297 O O . VAL A 1 293 ? -41.205 -0.718 24.780 1.00 89.62 293 VAL A O 1
ATOM 2300 N N . TRP A 1 294 ? -40.198 -2.124 26.207 1.00 89.56 294 TRP A N 1
ATOM 2301 C CA . TRP A 1 294 ? -40.519 -3.312 25.403 1.00 89.56 294 TRP A CA 1
ATOM 2302 C C . TRP A 1 294 ? -42.013 -3.575 25.286 1.00 89.56 294 TRP A C 1
ATOM 2304 O O . TRP A 1 294 ? -42.486 -3.999 24.232 1.00 89.56 294 TRP A O 1
ATOM 2314 N N . ARG A 1 295 ? -42.798 -3.284 26.326 1.00 90.50 295 ARG A N 1
ATOM 2315 C CA . ARG A 1 295 ? -44.261 -3.359 26.245 1.00 90.50 295 ARG A CA 1
ATOM 2316 C C . ARG A 1 295 ? -44.810 -2.406 25.181 1.00 90.50 295 ARG A C 1
ATOM 2318 O O . ARG A 1 295 ? -45.686 -2.804 24.409 1.00 90.50 295 ARG A O 1
ATOM 2325 N N . LEU A 1 296 ? -44.310 -1.171 25.123 1.00 91.44 296 LEU A N 1
ATOM 2326 C CA . LEU A 1 296 ? -44.704 -0.195 24.103 1.00 91.44 296 LEU A CA 1
ATOM 2327 C C . LEU A 1 296 ? -44.239 -0.623 22.705 1.00 91.44 296 LEU A C 1
ATOM 2329 O O . LEU A 1 296 ? -45.044 -0.587 21.775 1.00 91.44 296 LEU A O 1
ATOM 2333 N N . ALA A 1 297 ? -43.004 -1.112 22.570 1.00 88.62 297 ALA A N 1
ATOM 2334 C CA . ALA A 1 297 ? -42.473 -1.639 21.313 1.00 88.62 297 ALA A CA 1
ATOM 2335 C C . ALA A 1 297 ? -43.319 -2.811 20.783 1.00 88.62 297 ALA A C 1
ATOM 2337 O O . ALA A 1 297 ? -43.740 -2.796 19.628 1.00 88.62 297 ALA A O 1
ATOM 2338 N N . ARG A 1 298 ? -43.678 -3.777 21.642 1.00 88.94 298 ARG A N 1
ATOM 2339 C CA . ARG A 1 298 ? -44.590 -4.884 21.295 1.00 88.94 298 ARG A CA 1
ATOM 2340 C C . ARG A 1 298 ? -45.965 -4.381 20.869 1.00 88.94 298 ARG A C 1
ATOM 2342 O O . ARG A 1 298 ? -46.534 -4.895 19.908 1.00 88.94 298 ARG A O 1
ATOM 2349 N N . LYS A 1 299 ? -46.518 -3.382 21.567 1.00 89.44 299 LYS A N 1
ATOM 2350 C CA . LYS A 1 299 ? -47.817 -2.785 21.217 1.00 89.44 299 LYS A CA 1
ATOM 2351 C C . LYS A 1 299 ? -47.772 -2.119 19.840 1.00 89.44 299 LYS A C 1
ATOM 2353 O O . LYS A 1 299 ? -48.727 -2.262 19.081 1.00 89.44 299 LYS A O 1
ATOM 2358 N N . LEU A 1 300 ? -46.682 -1.422 19.521 1.00 87.56 300 LEU A N 1
ATOM 2359 C CA . LEU A 1 300 ? -46.479 -0.803 18.213 1.00 87.56 300 LEU A CA 1
ATOM 2360 C C . LEU A 1 300 ? -46.324 -1.866 17.118 1.00 87.56 300 LEU A C 1
ATOM 2362 O O . LEU A 1 300 ? -47.002 -1.794 16.098 1.00 87.56 300 LEU A O 1
ATOM 2366 N N . TRP A 1 301 ? -45.520 -2.900 17.370 1.00 83.06 301 TRP A N 1
ATOM 2367 C CA . TRP A 1 301 ? -45.298 -4.007 16.439 1.00 83.06 301 TRP A CA 1
ATOM 2368 C C . TRP A 1 301 ? -46.588 -4.753 16.088 1.00 83.06 301 TRP A C 1
ATOM 2370 O O . TRP A 1 301 ? -46.840 -5.024 14.917 1.00 83.06 301 TRP A O 1
ATOM 2380 N N . ARG A 1 302 ? -47.455 -4.992 17.084 1.00 85.06 302 ARG A N 1
ATOM 2381 C CA . ARG A 1 302 ? -48.765 -5.646 16.911 1.00 85.06 302 ARG A CA 1
ATOM 2382 C C . ARG A 1 302 ? -49.704 -4.929 15.947 1.00 85.06 302 ARG A C 1
ATOM 2384 O O . ARG A 1 302 ? -50.601 -5.566 15.408 1.00 85.06 302 ARG A O 1
ATOM 2391 N N . ARG A 1 303 ? -49.508 -3.628 15.708 1.00 85.12 303 ARG A N 1
ATOM 2392 C CA . ARG A 1 303 ? -50.277 -2.895 14.689 1.00 85.12 303 ARG A CA 1
ATOM 2393 C C . ARG A 1 303 ? -49.900 -3.306 13.265 1.00 85.12 303 ARG A C 1
ATOM 2395 O O . ARG A 1 303 ? -50.714 -3.129 12.370 1.00 85.12 303 ARG A O 1
ATOM 2402 N N . LYS A 1 304 ? -48.690 -3.839 13.062 1.00 76.19 304 LYS A N 1
ATOM 2403 C CA . LYS A 1 304 ? -48.161 -4.237 11.750 1.00 76.19 304 LYS A CA 1
ATOM 2404 C C . LYS A 1 304 ? -48.083 -5.758 11.575 1.00 76.19 304 LYS A C 1
ATOM 2406 O O . LYS A 1 304 ? -48.394 -6.255 10.499 1.00 76.19 304 LYS A O 1
ATOM 2411 N N . LYS A 1 305 ? -47.658 -6.503 12.604 1.00 71.56 305 LYS A N 1
ATOM 2412 C CA . LYS A 1 305 ? -47.435 -7.963 12.571 1.00 71.56 305 LYS A CA 1
ATOM 2413 C C . LYS A 1 305 ? -47.919 -8.634 13.860 1.00 71.56 305 LYS A C 1
ATOM 2415 O O . LYS A 1 305 ? -47.793 -8.071 14.940 1.00 71.56 305 LYS A O 1
ATOM 2420 N N . SER A 1 306 ? -48.423 -9.862 13.760 1.00 70.62 306 SER A N 1
ATOM 2421 C CA . SER A 1 306 ? -49.085 -10.574 14.867 1.00 70.62 306 SER A CA 1
ATOM 2422 C C . SER A 1 306 ? -48.127 -11.059 15.965 1.00 70.62 306 SER A C 1
ATOM 2424 O O . SER A 1 306 ? -48.465 -10.996 17.147 1.00 70.62 306 SER A O 1
ATOM 2426 N N . SER A 1 307 ? -46.935 -11.535 15.593 1.00 79.19 307 SER A N 1
ATOM 2427 C CA . SER A 1 307 ? -45.932 -12.079 16.516 1.00 79.19 307 SER A CA 1
ATOM 2428 C C . SER A 1 307 ? -44.749 -11.126 16.676 1.00 79.19 307 SER A C 1
ATOM 2430 O O . SER A 1 307 ? -44.234 -10.578 15.699 1.00 79.19 307 SER A O 1
ATOM 2432 N N . PHE A 1 308 ? -44.332 -10.914 17.925 1.00 78.62 308 PHE A N 1
ATOM 2433 C CA . PHE A 1 308 ? -43.108 -10.183 18.239 1.00 78.62 308 PHE A CA 1
ATOM 2434 C C . PHE A 1 308 ? -41.934 -11.168 18.219 1.00 78.62 308 PHE A C 1
ATOM 2436 O O . PHE A 1 308 ? -42.064 -12.216 18.854 1.00 78.62 308 PHE A O 1
ATOM 2443 N N . PRO A 1 309 ? -40.842 -10.881 17.493 1.00 77.00 309 PRO A N 1
ATOM 2444 C CA . PRO A 1 309 ? -39.680 -11.761 17.473 1.00 77.00 309 PRO A CA 1
ATOM 2445 C C . PRO A 1 309 ? -39.008 -11.805 18.847 1.00 77.00 309 PRO A C 1
ATOM 2447 O O . PRO A 1 309 ? -39.052 -10.824 19.592 1.00 77.00 309 PRO A O 1
ATOM 2450 N N . ASP A 1 310 ? -38.381 -12.934 19.164 1.00 78.75 310 ASP A N 1
ATOM 2451 C CA . ASP A 1 310 ? -37.403 -12.966 20.247 1.00 78.75 310 ASP A CA 1
ATOM 2452 C C . ASP A 1 310 ? -36.143 -12.249 19.754 1.00 78.75 310 ASP A C 1
ATOM 2454 O O . ASP A 1 310 ? -35.678 -12.519 18.646 1.00 78.75 310 ASP A O 1
ATOM 2458 N N . LEU A 1 311 ? -35.675 -11.256 20.506 1.00 81.44 311 LEU A N 1
ATOM 2459 C CA . LEU A 1 311 ? -34.608 -10.354 20.076 1.00 81.44 311 LEU A CA 1
ATOM 2460 C C . LEU A 1 311 ? -33.479 -10.381 21.093 1.00 81.44 311 LEU A C 1
ATOM 2462 O O . LEU A 1 311 ? -33.711 -10.261 22.294 1.00 81.44 311 LEU A O 1
ATOM 2466 N N . SER A 1 312 ? -32.255 -10.434 20.587 1.00 82.62 312 SER A N 1
ATOM 2467 C CA . SER A 1 312 ? -31.031 -10.211 21.341 1.00 82.62 312 SER A CA 1
ATOM 2468 C C . SER A 1 312 ? -30.428 -8.838 21.031 1.00 82.62 312 SER A C 1
ATOM 2470 O O . SER A 1 312 ? -30.792 -8.148 20.070 1.00 82.62 312 SER A O 1
ATOM 2472 N N . PHE A 1 313 ? -29.433 -8.435 21.822 1.00 81.44 313 PHE A N 1
ATOM 2473 C CA . PHE A 1 313 ? -28.654 -7.234 21.523 1.00 81.44 313 PHE A CA 1
ATOM 2474 C C . PHE A 1 313 ? -27.893 -7.347 20.194 1.00 81.44 313 PHE A C 1
ATOM 2476 O O . PHE A 1 313 ? -27.759 -6.353 19.478 1.00 81.44 313 PHE A O 1
ATOM 2483 N N . ALA A 1 314 ? -27.452 -8.553 19.825 1.00 76.56 314 ALA A N 1
ATOM 2484 C CA . ALA A 1 314 ? -26.806 -8.804 18.541 1.00 76.56 314 ALA A CA 1
ATOM 2485 C C . ALA A 1 314 ? -27.768 -8.558 17.365 1.00 76.56 314 ALA A C 1
ATOM 2487 O O . ALA A 1 314 ? -27.372 -7.920 16.390 1.00 76.56 314 ALA A O 1
ATOM 2488 N N . ASP A 1 315 ? -29.041 -8.944 17.493 1.00 76.62 315 ASP A N 1
ATOM 2489 C CA . ASP A 1 315 ? -30.064 -8.700 16.465 1.00 76.62 315 ASP A CA 1
ATOM 2490 C C . ASP A 1 315 ? -30.322 -7.203 16.257 1.00 76.62 315 ASP A C 1
ATOM 2492 O O . ASP A 1 315 ? -30.480 -6.738 15.126 1.00 76.62 315 ASP A O 1
ATOM 2496 N N . LEU A 1 316 ? -30.294 -6.410 17.336 1.00 79.12 316 LEU A N 1
ATOM 2497 C CA . LEU A 1 316 ? -30.376 -4.951 17.227 1.00 79.12 316 LEU A CA 1
ATOM 2498 C C . LEU A 1 316 ? -29.164 -4.362 16.504 1.00 79.12 316 LEU A C 1
ATOM 2500 O O . LEU A 1 316 ? -29.334 -3.500 15.644 1.00 79.12 316 LEU A O 1
ATOM 2504 N N . LEU A 1 317 ? -27.949 -4.824 16.801 1.00 75.69 317 LEU A N 1
ATOM 2505 C CA . LEU A 1 317 ? -26.743 -4.377 16.094 1.00 75.69 317 LEU A CA 1
ATOM 2506 C C . LEU A 1 317 ? -26.727 -4.820 14.623 1.00 75.69 317 LEU A C 1
ATOM 2508 O O . LEU A 1 317 ? -26.126 -4.146 13.783 1.00 75.69 317 LEU A O 1
ATOM 2512 N N . ALA A 1 318 ? -27.428 -5.911 14.313 1.00 73.44 318 ALA A N 1
ATOM 2513 C CA . ALA A 1 318 ? -27.639 -6.438 12.974 1.00 73.44 318 ALA A CA 1
ATOM 2514 C C . ALA A 1 318 ? -28.724 -5.690 12.171 1.00 73.44 318 ALA A C 1
ATOM 2516 O O . ALA A 1 318 ? -28.844 -5.898 10.963 1.00 73.44 318 ALA A O 1
ATOM 2517 N N . THR A 1 319 ? -29.499 -4.780 12.774 1.00 73.00 319 THR A N 1
ATOM 2518 C CA . THR A 1 319 ? -30.581 -4.071 12.058 1.00 73.00 319 THR A CA 1
ATOM 2519 C C . THR A 1 319 ? -30.151 -3.308 10.798 1.00 73.00 319 THR A C 1
ATOM 2521 O O . THR A 1 319 ? -30.892 -3.382 9.817 1.00 73.00 319 THR A O 1
ATOM 2524 N N . PRO A 1 320 ? -28.966 -2.665 10.706 1.00 67.62 320 PRO A N 1
ATOM 2525 C CA . PRO A 1 320 ? -28.511 -2.062 9.448 1.00 67.62 320 PRO A CA 1
ATOM 2526 C C . PRO A 1 320 ? -28.269 -3.076 8.312 1.00 67.62 320 PRO A C 1
ATOM 2528 O O . PRO A 1 320 ? -28.109 -2.675 7.159 1.00 67.62 320 PRO A O 1
ATOM 2531 N N . PHE A 1 321 ? -28.220 -4.375 8.625 1.00 67.94 321 PHE A N 1
ATOM 2532 C CA . PHE A 1 321 ? -27.933 -5.482 7.705 1.00 67.94 321 PHE A CA 1
ATOM 2533 C C . PHE A 1 321 ? -29.166 -6.268 7.293 1.00 67.94 321 PHE A C 1
ATOM 2535 O O . PHE A 1 321 ? -29.134 -6.947 6.266 1.00 67.94 321 PHE A O 1
ATOM 2542 N N . LEU A 1 322 ? -30.233 -6.192 8.087 1.00 63.44 322 LEU A N 1
ATOM 2543 C CA . LEU A 1 322 ? -31.487 -6.886 7.843 1.00 63.44 322 LEU A CA 1
ATOM 2544 C C . LEU A 1 322 ? -32.163 -6.311 6.593 1.00 63.44 322 LEU A C 1
ATOM 2546 O O . LEU A 1 322 ? -32.956 -5.371 6.645 1.00 63.44 322 LEU A O 1
ATOM 2550 N N . ARG A 1 323 ? -31.842 -6.899 5.438 1.00 60.50 323 ARG A N 1
ATOM 2551 C CA . ARG A 1 323 ? -32.600 -6.716 4.202 1.00 60.50 323 ARG A CA 1
ATOM 2552 C C . ARG A 1 323 ? -33.668 -7.793 4.136 1.00 60.50 323 ARG A C 1
ATOM 2554 O O . ARG A 1 323 ? -33.376 -8.950 3.856 1.00 60.50 323 ARG A O 1
ATOM 2561 N N . LEU A 1 324 ? -34.910 -7.409 4.412 1.00 55.34 324 LEU A N 1
ATOM 2562 C CA . LEU A 1 324 ? -36.052 -8.290 4.194 1.00 55.34 324 LEU A CA 1
ATOM 2563 C C . LEU A 1 324 ? -36.203 -8.508 2.687 1.00 55.34 324 LEU A C 1
ATOM 2565 O O . LEU A 1 324 ? -36.325 -7.537 1.944 1.00 55.34 324 LEU A O 1
ATOM 2569 N N . GLN A 1 325 ? -36.171 -9.759 2.239 1.00 54.91 325 GLN A N 1
ATOM 2570 C CA . GLN A 1 325 ? -36.383 -10.119 0.839 1.00 54.91 325 GLN A CA 1
ATOM 2571 C C . GLN A 1 325 ? -37.744 -10.796 0.666 1.00 54.91 325 GLN A C 1
ATOM 2573 O O . GLN A 1 325 ? -38.195 -11.531 1.545 1.00 54.91 325 GLN A O 1
ATOM 2578 N N . ASP A 1 326 ? -38.417 -10.532 -0.452 1.00 56.00 326 ASP A N 1
ATOM 2579 C CA . ASP A 1 326 ? -39.641 -11.242 -0.819 1.00 56.00 326 ASP A CA 1
ATOM 2580 C C . ASP A 1 326 ? -39.351 -12.691 -1.262 1.00 56.00 326 ASP A C 1
ATOM 2582 O O . ASP A 1 326 ? -38.202 -13.134 -1.350 1.00 56.00 326 ASP A O 1
ATOM 2586 N N . LYS A 1 327 ? -40.410 -13.448 -1.581 1.00 59.44 327 LYS A N 1
ATOM 2587 C CA . LYS A 1 327 ? -40.306 -14.839 -2.067 1.00 59.44 327 LYS A CA 1
ATOM 2588 C C . LYS A 1 327 ? -39.469 -14.977 -3.352 1.00 59.44 327 LYS A C 1
ATOM 2590 O O . LYS A 1 327 ? -39.020 -16.076 -3.661 1.00 59.44 327 LYS A O 1
ATOM 2595 N N . ASN A 1 328 ? -39.236 -13.876 -4.068 1.00 64.06 328 ASN A N 1
ATOM 2596 C CA . ASN A 1 328 ? -38.450 -13.792 -5.295 1.00 64.06 328 ASN A CA 1
ATOM 2597 C C . ASN A 1 328 ? -37.035 -13.223 -5.052 1.00 64.06 328 ASN A C 1
ATOM 2599 O O . ASN A 1 328 ? -36.355 -12.857 -6.011 1.00 64.06 328 ASN A O 1
ATOM 2603 N N . LYS A 1 329 ? -36.574 -13.156 -3.791 1.00 57.28 329 LYS A N 1
ATOM 2604 C CA . LYS A 1 329 ? -35.268 -12.604 -3.374 1.00 57.28 329 LYS A CA 1
ATOM 2605 C C . LYS A 1 329 ? -35.089 -11.107 -3.669 1.00 57.28 329 LYS A C 1
ATOM 2607 O O . LYS A 1 329 ? -33.960 -10.625 -3.773 1.00 57.28 329 LYS A O 1
ATOM 2612 N N . LYS A 1 330 ? -36.179 -10.349 -3.807 1.00 54.78 330 LYS A N 1
ATOM 2613 C CA . LYS A 1 330 ? -36.138 -8.899 -4.034 1.00 54.78 330 LYS A CA 1
ATOM 2614 C C . LYS A 1 330 ? -36.218 -8.151 -2.704 1.00 54.78 330 LYS A C 1
ATOM 2616 O O . LYS A 1 330 ? -37.095 -8.430 -1.893 1.00 54.78 330 LYS A O 1
ATOM 2621 N N . ASP A 1 331 ? -35.324 -7.184 -2.493 1.00 58.16 331 ASP A N 1
ATOM 2622 C CA . ASP A 1 331 ? -35.292 -6.365 -1.272 1.00 58.16 331 ASP A CA 1
ATOM 2623 C C . ASP A 1 331 ? -36.611 -5.575 -1.093 1.00 58.16 331 ASP A C 1
ATOM 2625 O O . ASP A 1 331 ? -36.963 -4.717 -1.910 1.00 58.16 331 ASP A O 1
ATOM 2629 N N . LEU A 1 332 ? -37.322 -5.828 0.007 1.00 55.66 332 LEU A N 1
ATOM 2630 C CA . LEU A 1 332 ? -38.536 -5.131 0.430 1.00 55.66 332 LEU A CA 1
ATOM 2631 C C . LEU A 1 332 ? -38.165 -3.775 1.051 1.00 55.66 332 LEU A C 1
ATOM 2633 O O . LEU A 1 332 ? -37.958 -3.644 2.259 1.00 55.66 332 LEU A O 1
ATOM 2637 N N . ARG A 1 333 ? -38.054 -2.744 0.207 1.00 47.19 333 ARG A N 1
ATOM 2638 C CA . ARG A 1 333 ? -37.632 -1.390 0.618 1.00 47.19 333 ARG A CA 1
ATOM 2639 C C . ARG A 1 333 ? -38.643 -0.650 1.503 1.00 47.19 333 ARG A C 1
ATOM 2641 O O . ARG A 1 333 ? -38.223 0.179 2.301 1.00 47.19 333 ARG A O 1
ATOM 2648 N N . GLU A 1 334 ? -39.937 -0.942 1.394 1.00 46.75 334 GLU A N 1
ATOM 2649 C CA . GLU A 1 334 ? -40.995 -0.156 2.058 1.00 46.75 334 GLU A CA 1
ATOM 2650 C C . GLU A 1 334 ? -41.367 -0.664 3.461 1.00 46.75 334 GLU A C 1
ATOM 2652 O O . GLU A 1 334 ? -41.978 0.056 4.244 1.00 46.75 334 GLU A O 1
ATOM 2657 N N . ASP A 1 335 ? -40.932 -1.871 3.836 1.00 48.00 335 ASP A N 1
ATOM 2658 C CA . ASP A 1 335 ? -41.312 -2.485 5.113 1.00 48.00 335 ASP A CA 1
ATOM 2659 C C . ASP A 1 335 ? -40.354 -2.202 6.282 1.00 48.00 335 ASP A C 1
ATOM 2661 O O . ASP A 1 335 ? -40.659 -2.555 7.425 1.00 48.00 335 ASP A O 1
ATOM 2665 N N . THR A 1 336 ? -39.226 -1.539 6.012 1.00 44.25 336 THR A N 1
ATOM 2666 C CA . THR A 1 336 ? -38.102 -1.338 6.948 1.00 44.25 336 THR A CA 1
ATOM 2667 C C . THR A 1 336 ? -38.173 -0.050 7.774 1.00 44.25 336 THR A C 1
ATOM 2669 O O . THR A 1 336 ? -37.280 0.207 8.580 1.00 44.25 336 THR A O 1
ATOM 2672 N N . ARG A 1 337 ? -39.226 0.766 7.628 1.00 47.19 337 ARG A N 1
ATOM 2673 C CA . ARG A 1 337 ? -39.439 1.979 8.438 1.00 47.19 337 ARG A CA 1
ATOM 2674 C C . ARG A 1 337 ? -40.826 1.966 9.080 1.00 47.19 337 ARG A C 1
ATOM 2676 O O . ARG A 1 337 ? -41.801 1.546 8.459 1.00 47.19 337 ARG A O 1
ATOM 2683 N N . LEU A 1 338 ? -40.899 2.401 10.338 1.00 41.16 338 LEU A N 1
ATOM 2684 C CA . LEU A 1 338 ? -42.163 2.757 10.982 1.00 41.16 338 LEU A CA 1
ATOM 2685 C C . LEU A 1 338 ? -42.625 4.071 10.340 1.00 41.16 338 LEU A C 1
ATOM 2687 O O . LEU A 1 338 ? -41.934 5.078 10.484 1.00 41.16 338 LEU A O 1
ATOM 2691 N N . ALA A 1 339 ? -43.708 4.012 9.565 1.00 36.25 339 ALA A N 1
ATOM 2692 C CA . ALA A 1 339 ? -44.390 5.186 9.023 1.00 36.25 339 ALA A CA 1
ATOM 2693 C C . ALA A 1 339 ? -45.225 5.877 10.107 1.00 36.25 339 ALA A C 1
ATOM 2695 O O . ALA A 1 339 ? -45.793 5.145 10.958 1.00 36.25 339 ALA A O 1
#

InterPro domains:
  IPR002156 Ribonuclease H domain [PF00075] (130-160)
  IPR002156 Ribonuclease H domain [PS50879] (47-161)
  IPR012337 Ribonuclease H-like superfamily [SSF53098] (52-162)
  IPR036397 Ribonuclease H superfamily [G3DSA:3.30.420.10] (39-124)
  IPR036397 Ribonuclease H superfamily [G3DSA:3.30.420.10] (125-169)
  IPR050092 Ribonuclease H [PTHR10642] (34-121)

Radius of gyration: 31.12 Å; chains: 1; bounding box: 86×52×76 Å